Protein AF-A0A7W2KK57-F1 (afdb_monomer_lite)

Secondary structure (DSSP, 8-state):
-EEEEEEE-SS--SEEE--SEEE-SS--B-TTSPBPEEEEEEEHHHHHHHHT-SSS-SSSEEEEEE---TTS--TGGGSTTT---BTTS--SEEEEEE-S--EEE-SS--PPPEEEEEEEEE--TT----S-EE-SSPPTT----HHHHHHEEEEEEEEGGGSPTT-TTTTSSTT-EEEEEEETTTTSSB-SEEEEEE--

Foldseek 3Di:
DKWWFWDFDPDDAQKKAKDFKDADPDFAAAPVRHGWAFGMKGQQCVCCVVVVDPQTDNGFMKIKTADDDLVDDCQVQQAQVQAAFFPPDHGRMAIAGDHDDDMDGHPDDMFDITHIYIDMDDDDQQDPDQGKIFDQDDHHPDDDDPVQVVFWGWGIKHALCVTHPPRCCVSVDVRKIKTKTAGSDPPPRTGRITIGIDDD

Sequence (200 aa):
MKVYKLVEASGDGPFVFGGDSAYLAAWPKNPDGQDLILLFTINCKIARQRLKRSDLPSEGFLHVFSTYDPDEYFIDSITADEVQQTKGVASYTYVVHANVGKSVKSPRPSIPLRFADFEECSIDDDELSVASLFALDAPAGAVIPTEISENYVFLCQVYSSDFPTPYQDALYMTDGVGYLLVNKYIGNDKSDGCFFVQVA

Structure (mmCIF, N/CA/C/O backbone):
data_AF-A0A7W2KK57-F1
#
_entry.id   AF-A0A7W2KK57-F1
#
loop_
_atom_site.group_PDB
_atom_site.id
_atom_site.type_symbol
_atom_site.label_atom_id
_atom_site.label_alt_id
_atom_site.label_comp_id
_atom_site.label_asym_id
_atom_site.label_entity_id
_atom_site.label_seq_id
_atom_site.pdbx_PDB_ins_code
_atom_site.Cartn_x
_atom_site.Cartn_y
_atom_site.Cartn_z
_atom_site.occupancy
_atom_site.B_iso_or_equiv
_atom_site.auth_seq_id
_atom_site.auth_comp_id
_atom_site.auth_asym_id
_atom_site.auth_atom_id
_atom_site.pdbx_PDB_model_num
ATOM 1 N N . MET A 1 1 ? 16.797 -8.976 -11.849 1.00 92.00 1 MET A N 1
ATOM 2 C CA . MET A 1 1 ? 15.589 -8.230 -12.281 1.00 92.00 1 MET A CA 1
ATOM 3 C C . MET A 1 1 ? 15.726 -6.708 -12.133 1.00 92.00 1 MET A C 1
ATOM 5 O O . MET A 1 1 ? 16.441 -6.229 -11.260 1.00 92.00 1 MET A O 1
ATOM 9 N N . LYS A 1 2 ? 15.032 -5.927 -12.978 1.00 94.75 2 LYS A N 1
ATOM 10 C CA . LYS A 1 2 ? 14.972 -4.453 -12.888 1.00 94.75 2 LYS A CA 1
ATOM 11 C C . LYS A 1 2 ? 13.897 -4.013 -11.893 1.00 94.75 2 LYS A C 1
ATOM 13 O O . LYS A 1 2 ? 12.761 -4.476 -11.986 1.00 94.75 2 LYS A O 1
ATOM 18 N N . VAL A 1 3 ? 14.241 -3.084 -11.006 1.00 97.00 3 VAL A N 1
ATOM 19 C CA . VAL A 1 3 ? 13.356 -2.579 -9.947 1.00 97.00 3 VAL A CA 1
ATOM 20 C C . VAL A 1 3 ? 13.494 -1.065 -9.778 1.00 97.00 3 VAL A C 1
ATOM 22 O O . VAL A 1 3 ? 14.425 -0.445 -10.293 1.00 97.00 3 VAL A O 1
ATOM 25 N N . TYR A 1 4 ? 12.561 -0.475 -9.040 1.00 97.81 4 TYR A N 1
ATOM 26 C CA . TYR A 1 4 ? 12.553 0.933 -8.663 1.00 97.81 4 TYR A CA 1
ATOM 27 C C . TYR A 1 4 ? 12.490 1.039 -7.140 1.00 97.81 4 TYR A C 1
ATOM 29 O O . TYR A 1 4 ? 11.415 0.877 -6.561 1.00 97.81 4 TYR A O 1
ATOM 37 N N . LYS A 1 5 ? 13.632 1.266 -6.489 1.00 97.62 5 LYS A N 1
ATOM 38 C CA . LYS A 1 5 ? 13.709 1.421 -5.031 1.00 97.62 5 LYS A CA 1
ATOM 39 C C . LYS A 1 5 ? 13.091 2.746 -4.603 1.00 97.62 5 LYS A C 1
ATOM 41 O O . LYS A 1 5 ? 13.204 3.743 -5.318 1.00 97.62 5 LYS A O 1
ATOM 46 N N . LEU A 1 6 ? 12.445 2.748 -3.441 1.00 97.81 6 LEU A N 1
ATOM 47 C CA . LEU A 1 6 ? 11.974 3.976 -2.816 1.00 97.81 6 LEU A CA 1
ATOM 48 C C . LEU A 1 6 ? 13.145 4.706 -2.160 1.00 97.81 6 LEU A C 1
ATOM 50 O O . LEU A 1 6 ? 13.842 4.143 -1.321 1.00 97.81 6 LEU A O 1
ATOM 54 N N . VAL A 1 7 ? 13.337 5.968 -2.527 1.00 96.31 7 VAL A N 1
ATOM 55 C CA . VAL A 1 7 ? 14.343 6.860 -1.933 1.00 96.31 7 VAL A CA 1
ATOM 56 C C . VAL A 1 7 ? 13.667 8.114 -1.399 1.00 96.31 7 VAL A C 1
ATOM 58 O O . VAL A 1 7 ? 12.668 8.562 -1.956 1.00 96.31 7 VAL A O 1
ATOM 61 N N . GLU A 1 8 ? 14.178 8.684 -0.310 1.00 94.56 8 GLU A N 1
ATOM 62 C CA . GLU A 1 8 ? 13.588 9.883 0.293 1.00 94.56 8 GLU A CA 1
ATOM 63 C C . GLU A 1 8 ? 13.565 11.066 -0.691 1.00 94.56 8 GLU A C 1
ATOM 65 O O . GLU A 1 8 ? 14.520 11.308 -1.430 1.00 94.56 8 GLU A O 1
ATOM 70 N N . ALA A 1 9 ? 12.464 11.820 -0.683 1.00 93.44 9 ALA A N 1
ATOM 71 C CA . ALA A 1 9 ? 12.256 12.978 -1.541 1.00 93.44 9 ALA A CA 1
ATOM 72 C C . ALA A 1 9 ? 11.888 14.226 -0.730 1.00 93.44 9 ALA A C 1
ATOM 74 O O . ALA A 1 9 ? 11.243 14.155 0.314 1.00 93.44 9 ALA A O 1
ATOM 75 N N . SER A 1 10 ? 12.247 15.399 -1.250 1.00 83.38 10 SER A N 1
ATOM 76 C CA . SER A 1 10 ? 12.016 16.696 -0.597 1.00 83.38 10 SER A CA 1
ATOM 77 C C . SER A 1 10 ? 10.592 17.262 -0.780 1.00 83.38 10 SER A C 1
ATOM 79 O O . SER A 1 10 ? 10.283 18.305 -0.206 1.00 83.38 10 SER A O 1
ATOM 81 N N . GLY A 1 11 ? 9.716 16.580 -1.531 1.00 81.38 11 GLY A N 1
ATOM 82 C CA . GLY A 1 11 ? 8.308 16.945 -1.759 1.00 81.38 11 GLY A CA 1
ATOM 83 C C . GLY A 1 11 ? 7.777 16.440 -3.109 1.00 81.38 11 GLY A C 1
ATOM 84 O O . GLY A 1 11 ? 8.563 16.168 -4.011 1.00 81.38 11 GLY A O 1
ATOM 85 N N . ASP A 1 12 ? 6.453 16.298 -3.249 1.00 76.94 12 ASP A N 1
ATOM 86 C CA . ASP A 1 12 ? 5.751 15.905 -4.494 1.00 76.94 12 ASP A CA 1
ATOM 87 C C . ASP A 1 12 ? 6.173 14.555 -5.121 1.00 76.94 12 ASP A C 1
ATOM 89 O O . ASP A 1 12 ? 6.044 14.330 -6.330 1.00 76.94 12 ASP A O 1
ATOM 93 N N . GLY A 1 13 ? 6.650 13.624 -4.290 1.00 87.88 13 GLY A N 1
ATOM 94 C CA . GLY A 1 13 ? 6.991 12.266 -4.710 1.00 87.88 13 GLY A CA 1
ATOM 95 C C . GLY A 1 13 ? 5.772 11.439 -5.168 1.00 87.88 13 GLY A C 1
ATOM 96 O O . GLY A 1 13 ? 4.649 11.672 -4.710 1.00 87.88 13 GLY A O 1
ATOM 97 N N . PRO A 1 14 ? 5.958 10.448 -6.064 1.00 96.25 14 PRO A N 1
ATOM 98 C CA . PRO A 1 14 ? 4.908 9.508 -6.468 1.00 96.25 14 PRO A CA 1
ATOM 99 C C . PRO A 1 14 ? 4.422 8.618 -5.319 1.00 96.25 14 PRO A C 1
ATOM 101 O O . PRO A 1 14 ? 3.337 8.043 -5.424 1.00 96.25 14 PRO A O 1
ATOM 104 N N . PHE A 1 15 ? 5.213 8.500 -4.252 1.00 98.19 15 PHE A N 1
ATOM 105 C CA . PHE A 1 15 ? 4.943 7.676 -3.087 1.00 98.19 15 PHE A CA 1
ATOM 106 C C . PHE A 1 15 ? 5.077 8.514 -1.814 1.00 98.19 15 PHE A C 1
ATOM 108 O O . PHE A 1 15 ? 5.963 9.361 -1.699 1.00 98.19 15 PHE A O 1
ATOM 115 N N . VAL A 1 16 ? 4.195 8.279 -0.849 1.00 98.00 16 VAL A N 1
ATOM 116 C CA . VAL A 1 16 ? 4.205 8.960 0.447 1.00 98.00 16 VAL A CA 1
ATOM 117 C C . VAL A 1 16 ? 3.998 7.925 1.536 1.00 98.00 16 VAL A C 1
ATOM 119 O O . VAL A 1 16 ? 2.950 7.289 1.570 1.00 98.00 16 VAL A O 1
ATOM 122 N N . PHE A 1 17 ? 4.966 7.771 2.433 1.00 98.19 17 PHE A N 1
ATOM 123 C CA . PHE A 1 17 ? 4.772 7.031 3.675 1.00 98.19 17 PHE A CA 1
ATOM 124 C C . PHE A 1 17 ? 3.923 7.846 4.645 1.00 98.19 17 PHE A C 1
ATOM 126 O O . PHE A 1 17 ? 4.129 9.054 4.794 1.00 98.19 17 PHE A O 1
ATOM 133 N N . GLY A 1 18 ? 3.010 7.166 5.329 1.00 97.62 18 GLY A N 1
ATOM 134 C CA . GLY A 1 18 ? 2.182 7.721 6.384 1.00 97.62 18 GLY A CA 1
ATOM 135 C C . GLY A 1 18 ? 1.321 8.896 5.940 1.00 97.62 18 GLY A C 1
ATOM 136 O O . GLY A 1 18 ? 0.771 8.931 4.837 1.00 97.62 18 GLY A O 1
ATOM 137 N N . GLY A 1 19 ? 1.216 9.873 6.837 1.00 96.94 19 GLY A N 1
ATOM 138 C CA . GLY A 1 19 ? 0.320 11.011 6.712 1.00 96.94 19 GLY A CA 1
ATOM 139 C C . GLY A 1 19 ? -0.953 10.834 7.532 1.00 96.94 19 GLY A C 1
ATOM 140 O O . GLY A 1 19 ? -1.383 9.733 7.861 1.00 96.94 19 GLY A O 1
ATOM 141 N N . ASP A 1 20 ? -1.564 11.962 7.875 1.00 97.06 20 ASP A N 1
ATOM 142 C CA . ASP A 1 20 ? -2.747 12.016 8.733 1.00 97.06 20 ASP A CA 1
ATOM 143 C C . ASP A 1 20 ? -4.045 12.197 7.935 1.00 97.06 20 ASP A C 1
ATOM 145 O O . ASP A 1 20 ? -5.077 12.519 8.519 1.00 97.06 20 ASP A O 1
ATOM 149 N N . SER A 1 21 ? -4.013 12.063 6.605 1.00 96.62 21 SER A N 1
ATOM 150 C CA . SER A 1 21 ? -5.190 12.270 5.762 1.00 96.62 21 SER A CA 1
ATOM 151 C C . SER A 1 21 ? -5.194 11.410 4.507 1.00 96.62 21 SER A C 1
ATOM 153 O O . SER A 1 21 ? -4.148 11.131 3.929 1.00 96.62 21 SER A O 1
ATOM 155 N N . ALA A 1 22 ? -6.395 11.032 4.074 1.00 96.88 22 ALA A N 1
ATOM 156 C CA . ALA A 1 22 ? -6.630 10.264 2.856 1.00 96.88 22 ALA A CA 1
ATOM 157 C C . ALA A 1 22 ? -7.937 10.695 2.178 1.00 96.88 22 ALA A C 1
ATOM 159 O O . ALA A 1 22 ? -8.840 11.230 2.830 1.00 96.88 22 ALA A O 1
ATOM 160 N N . TYR A 1 23 ? -8.052 10.470 0.870 1.00 95.69 23 TYR A N 1
ATOM 161 C CA . TYR A 1 23 ? -9.262 10.761 0.101 1.00 95.69 23 TYR A CA 1
ATOM 162 C C . TYR A 1 23 ? -10.253 9.608 0.247 1.00 95.69 23 TYR A C 1
ATOM 164 O O . TYR A 1 23 ? -10.120 8.577 -0.401 1.00 95.69 23 TYR A O 1
ATOM 172 N N . LEU A 1 24 ? -11.233 9.767 1.136 1.00 93.06 24 LEU A N 1
ATOM 173 C CA . LEU A 1 24 ? -12.170 8.711 1.523 1.00 93.06 24 LEU A CA 1
ATOM 174 C C . LEU A 1 24 ? -13.547 9.291 1.850 1.00 93.06 24 LEU A C 1
ATOM 176 O O . LEU A 1 24 ? -13.674 10.466 2.195 1.00 93.06 24 LEU A O 1
ATOM 180 N N . ALA A 1 25 ? -14.577 8.444 1.828 1.00 90.56 25 ALA A N 1
ATOM 181 C CA . ALA A 1 25 ? -15.885 8.799 2.383 1.00 90.56 25 ALA A CA 1
ATOM 182 C C . ALA A 1 25 ? -15.879 8.782 3.925 1.00 90.56 25 ALA A C 1
ATOM 184 O O . ALA A 1 25 ? -16.435 9.678 4.559 1.00 90.56 25 ALA A O 1
ATOM 185 N N . ALA A 1 26 ? -15.230 7.775 4.516 1.00 93.44 26 ALA A N 1
ATOM 186 C CA . ALA A 1 26 ? -15.054 7.589 5.953 1.00 93.44 26 ALA A CA 1
ATOM 187 C C . ALA A 1 26 ? -13.734 6.849 6.222 1.00 93.44 26 ALA A C 1
ATOM 189 O O . ALA A 1 26 ? -13.246 6.130 5.350 1.00 93.44 26 ALA A O 1
ATOM 190 N N . TRP A 1 27 ? -13.163 7.036 7.414 1.00 96.75 27 TRP A N 1
ATOM 191 C CA . TRP A 1 27 ? -11.941 6.339 7.817 1.00 96.75 27 TRP A CA 1
ATOM 192 C C . TRP A 1 27 ? -12.215 4.834 8.003 1.00 96.75 27 TRP A C 1
ATOM 194 O O . TRP A 1 27 ? -13.221 4.496 8.635 1.00 96.75 27 TRP A O 1
ATOM 204 N N . PRO A 1 28 ? -11.389 3.933 7.439 1.00 96.06 28 PRO A N 1
ATOM 205 C CA . PRO A 1 28 ? -11.652 2.502 7.484 1.00 96.06 28 PRO A CA 1
ATOM 206 C C . PRO A 1 28 ? -11.356 1.915 8.868 1.00 96.06 28 PRO A C 1
ATOM 208 O O . PRO A 1 28 ? -10.445 2.352 9.578 1.00 96.06 28 PRO A O 1
ATOM 211 N N . LYS A 1 29 ? -12.128 0.888 9.222 1.00 96.94 29 LYS A N 1
ATOM 212 C CA . LYS A 1 29 ? -11.995 0.121 10.461 1.00 96.94 29 LYS A CA 1
ATOM 213 C C . LYS A 1 29 ? -11.727 -1.347 10.143 1.00 96.94 29 LYS A C 1
ATOM 215 O O . LYS A 1 29 ? -12.226 -1.843 9.131 1.00 96.94 29 LYS A O 1
ATOM 220 N N . ASN A 1 30 ? -10.974 -2.022 11.006 1.00 96.19 30 ASN A N 1
ATOM 221 C CA . ASN A 1 30 ? -10.801 -3.473 10.940 1.00 96.19 30 ASN A CA 1
ATOM 222 C C . ASN A 1 30 ? -12.079 -4.212 11.407 1.00 96.19 30 ASN A C 1
ATOM 224 O O . ASN A 1 30 ? -13.022 -3.562 11.878 1.00 96.19 30 ASN A O 1
ATOM 228 N N . PRO A 1 31 ? -12.140 -5.554 11.285 1.00 96.25 31 PRO A N 1
ATOM 229 C CA . PRO A 1 31 ? -13.270 -6.356 11.764 1.00 96.25 31 PRO A CA 1
ATOM 230 C C . PRO A 1 31 ? -13.613 -6.150 13.248 1.00 96.25 31 PRO A C 1
ATOM 232 O O . PRO A 1 31 ? -14.786 -6.222 13.611 1.00 96.25 31 PRO A O 1
ATOM 235 N N . ASP A 1 32 ? -12.627 -5.798 14.075 1.00 95.06 32 ASP A N 1
ATOM 236 C CA . ASP A 1 32 ? -12.796 -5.519 15.508 1.00 95.06 32 ASP A CA 1
ATOM 237 C C . ASP A 1 32 ? -13.266 -4.080 15.806 1.00 95.06 32 ASP A C 1
ATOM 239 O O . ASP A 1 32 ? -13.486 -3.697 16.957 1.00 95.06 32 ASP A O 1
ATOM 243 N N . GLY A 1 33 ? -13.453 -3.252 14.772 1.00 95.31 33 GLY A N 1
ATOM 244 C CA . GLY A 1 33 ? -13.934 -1.873 14.882 1.00 95.31 33 GLY A CA 1
ATOM 245 C C . GLY A 1 33 ? -12.858 -0.831 15.218 1.00 95.31 33 GLY A C 1
ATOM 246 O O . GLY A 1 33 ? -13.183 0.359 15.362 1.00 95.31 33 GLY A O 1
ATOM 247 N N . GLN A 1 34 ? -11.591 -1.237 15.305 1.00 95.75 34 GLN A N 1
ATOM 248 C CA . GLN A 1 34 ? -10.445 -0.349 15.493 1.00 95.75 34 GLN A CA 1
ATOM 249 C C . GLN A 1 34 ? -10.135 0.407 14.195 1.00 95.75 34 GLN A C 1
ATOM 251 O O . GLN A 1 34 ? -10.245 -0.133 13.095 1.00 95.75 34 GLN A O 1
ATOM 256 N N . ASP A 1 35 ? -9.737 1.674 14.313 1.00 97.44 35 ASP A N 1
ATOM 257 C CA . ASP A 1 35 ? -9.344 2.487 13.160 1.00 97.44 35 ASP A CA 1
ATOM 258 C C . ASP A 1 35 ? -7.999 2.013 12.594 1.00 97.44 35 ASP A C 1
ATOM 260 O O . ASP A 1 35 ? -7.001 1.934 13.324 1.00 97.44 35 ASP A O 1
ATOM 264 N N . LEU A 1 36 ? -7.967 1.737 11.286 1.00 97.75 36 LEU A N 1
ATOM 265 C CA . LEU A 1 36 ? -6.736 1.352 10.594 1.00 97.75 36 LEU A CA 1
ATOM 266 C C . LEU A 1 36 ? -5.753 2.529 10.539 1.00 97.75 36 LEU A C 1
ATOM 268 O O . LEU A 1 36 ? -6.161 3.693 10.542 1.00 97.75 36 LEU A O 1
ATOM 272 N N . ILE A 1 37 ? -4.457 2.247 10.436 1.00 97.69 37 ILE A N 1
ATOM 273 C CA . ILE A 1 37 ? -3.437 3.268 10.183 1.00 97.69 37 ILE A CA 1
ATOM 274 C C . ILE A 1 37 ? -3.191 3.401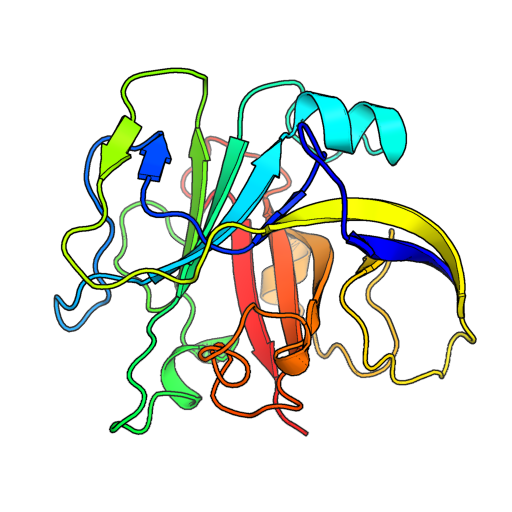 8.679 1.00 97.69 37 ILE A C 1
ATOM 276 O O . ILE A 1 37 ? -3.178 2.403 7.961 1.00 97.69 37 ILE A O 1
ATOM 280 N N . LEU A 1 38 ? -2.998 4.628 8.188 1.00 98.62 38 LEU A N 1
ATOM 281 C CA . LEU A 1 38 ? -2.539 4.860 6.818 1.00 98.62 38 LEU A CA 1
ATOM 282 C C . LEU A 1 38 ? -1.048 4.515 6.745 1.00 98.62 38 LEU A C 1
ATOM 284 O O . LEU A 1 38 ? -0.228 5.207 7.349 1.00 98.62 38 LEU A O 1
ATOM 288 N N . LEU A 1 39 ? -0.708 3.460 6.007 1.00 98.69 39 LEU A N 1
ATOM 289 C CA . LEU A 1 39 ? 0.677 3.048 5.803 1.00 98.69 39 LEU A CA 1
ATOM 290 C C . LEU A 1 39 ? 1.353 3.926 4.759 1.00 98.69 39 LEU A C 1
ATOM 292 O O . LEU A 1 39 ? 2.426 4.473 5.002 1.00 98.69 39 LEU A O 1
ATOM 296 N N . PHE A 1 40 ? 0.732 4.066 3.591 1.00 98.69 40 PHE A N 1
ATOM 297 C CA . PHE A 1 40 ? 1.276 4.869 2.507 1.00 98.69 40 PHE A CA 1
ATOM 298 C C . PHE A 1 40 ? 0.219 5.218 1.457 1.00 98.69 40 PHE A C 1
ATOM 300 O O . PHE A 1 40 ? -0.875 4.651 1.401 1.00 98.69 40 PHE A O 1
ATOM 307 N N . THR A 1 41 ? 0.570 6.181 0.611 1.00 98.19 41 THR A N 1
ATOM 308 C CA . THR A 1 41 ? -0.234 6.672 -0.504 1.00 98.19 41 THR A CA 1
ATOM 309 C C . THR A 1 41 ? 0.593 6.705 -1.784 1.00 98.19 41 THR A C 1
ATOM 311 O O . THR A 1 41 ? 1.731 7.170 -1.782 1.00 98.19 41 THR A O 1
ATOM 314 N N . ILE A 1 42 ? -0.002 6.273 -2.896 1.00 98.12 42 ILE A N 1
ATOM 315 C CA . ILE A 1 42 ? 0.602 6.323 -4.231 1.00 98.12 42 ILE A CA 1
ATOM 316 C C . ILE A 1 42 ? -0.187 7.299 -5.098 1.00 98.12 42 ILE A C 1
ATOM 318 O O . ILE A 1 42 ? -1.381 7.110 -5.333 1.00 98.12 42 ILE A O 1
ATOM 322 N N . ASN A 1 43 ? 0.479 8.323 -5.631 1.00 96.88 43 ASN A N 1
ATOM 323 C CA . ASN A 1 43 ? -0.093 9.172 -6.672 1.00 96.88 43 ASN A CA 1
ATOM 324 C C . ASN A 1 43 ? -0.075 8.409 -8.001 1.00 96.88 43 ASN A C 1
ATOM 326 O O . ASN A 1 43 ? 0.968 8.298 -8.650 1.00 96.88 43 ASN A O 1
ATOM 330 N N . CYS A 1 44 ? -1.233 7.894 -8.418 1.00 96.31 44 CYS A N 1
ATOM 331 C CA . CYS A 1 44 ? -1.329 6.960 -9.538 1.00 96.31 44 CYS A CA 1
ATOM 332 C C . CYS A 1 44 ? -0.846 7.589 -10.849 1.00 96.31 44 CYS A C 1
ATOM 334 O O . CYS A 1 44 ? -0.133 6.942 -11.612 1.00 96.31 44 CYS A O 1
ATOM 336 N N . LYS A 1 45 ? -1.141 8.876 -11.078 1.00 95.44 45 LYS A N 1
ATOM 337 C CA . LYS A 1 45 ? -0.719 9.594 -12.289 1.00 95.44 45 LYS A CA 1
ATOM 338 C C . LYS A 1 45 ? 0.803 9.696 -12.391 1.00 95.44 45 LYS A C 1
ATOM 340 O O . LYS A 1 45 ? 1.369 9.354 -13.429 1.00 95.44 45 LYS A O 1
ATOM 345 N N . ILE A 1 46 ? 1.461 10.174 -11.332 1.00 95.69 46 ILE A N 1
ATOM 346 C CA . ILE A 1 46 ? 2.922 10.354 -11.324 1.00 95.69 46 ILE A CA 1
ATOM 347 C C . ILE A 1 46 ? 3.604 8.984 -11.359 1.00 95.69 46 ILE A C 1
ATOM 349 O O . ILE A 1 46 ? 4.514 8.773 -12.164 1.00 95.69 46 ILE A O 1
ATOM 353 N N . ALA A 1 47 ? 3.124 8.035 -10.548 1.00 96.94 47 ALA A N 1
ATOM 354 C CA . ALA A 1 47 ? 3.696 6.700 -10.473 1.00 96.94 47 ALA A CA 1
ATOM 355 C C . ALA A 1 47 ? 3.621 5.967 -11.818 1.00 96.94 47 ALA A C 1
ATOM 357 O O . ALA A 1 47 ? 4.633 5.473 -12.315 1.00 96.94 47 ALA A O 1
ATOM 358 N N . ARG A 1 48 ? 2.456 5.996 -12.473 1.00 95.62 48 ARG A N 1
ATOM 359 C CA . ARG A 1 48 ? 2.246 5.443 -13.817 1.00 95.62 48 ARG A CA 1
ATOM 360 C C . ARG A 1 48 ? 3.207 6.022 -14.851 1.00 95.62 48 ARG A C 1
ATOM 362 O O . ARG A 1 48 ? 3.760 5.271 -15.652 1.00 95.62 48 ARG A O 1
ATOM 369 N N . GLN A 1 49 ? 3.409 7.340 -14.847 1.00 94.56 49 GLN A N 1
ATOM 370 C CA . GLN A 1 49 ? 4.309 8.007 -15.792 1.00 94.56 49 GLN A CA 1
ATOM 371 C C . GLN A 1 49 ? 5.773 7.611 -15.576 1.00 94.56 49 GLN A C 1
ATOM 373 O O . GLN A 1 49 ? 6.467 7.313 -16.548 1.00 94.56 49 GLN A O 1
ATOM 378 N N . ARG A 1 50 ? 6.235 7.580 -14.320 1.00 94.62 50 ARG A N 1
ATOM 379 C CA . ARG A 1 50 ? 7.635 7.272 -13.987 1.00 94.62 50 ARG A CA 1
ATOM 380 C C . ARG A 1 50 ? 7.970 5.793 -14.173 1.00 94.62 50 ARG A C 1
ATOM 382 O O . ARG A 1 50 ? 8.999 5.480 -14.761 1.00 94.62 50 ARG A O 1
ATOM 389 N N . LEU A 1 51 ? 7.073 4.899 -13.755 1.00 95.38 51 LEU A N 1
ATOM 390 C CA . LEU A 1 51 ? 7.260 3.446 -13.844 1.00 95.38 51 LEU A CA 1
ATOM 391 C C . LEU A 1 51 ? 6.878 2.865 -15.215 1.00 95.38 51 LEU A C 1
ATOM 393 O O . LEU A 1 51 ? 7.153 1.699 -15.481 1.00 95.38 51 LEU A O 1
ATOM 397 N N . LYS A 1 52 ? 6.223 3.651 -16.084 1.00 93.31 52 LYS A N 1
ATOM 398 C CA . LYS A 1 52 ? 5.686 3.214 -17.390 1.00 93.31 52 LYS A CA 1
ATOM 399 C C . LYS A 1 52 ? 4.748 2.001 -17.277 1.00 93.31 52 LYS A C 1
ATOM 401 O O . LYS A 1 52 ? 4.757 1.110 -18.122 1.00 93.31 52 LYS A O 1
ATOM 406 N N . ARG A 1 53 ? 3.922 1.994 -16.229 1.00 90.06 53 ARG A N 1
ATOM 407 C CA . ARG A 1 53 ? 3.013 0.902 -15.850 1.00 90.06 53 ARG A CA 1
ATOM 408 C C . ARG A 1 53 ? 1.571 1.190 -16.256 1.00 90.06 53 ARG A C 1
ATOM 410 O O . ARG A 1 53 ? 1.022 2.222 -15.883 1.00 90.06 53 ARG A O 1
ATOM 417 N N . SER A 1 54 ? 0.943 0.310 -17.033 1.00 90.19 54 SER A N 1
ATOM 418 C CA . SER A 1 54 ? -0.438 0.499 -17.517 1.00 90.19 54 SER A CA 1
ATOM 419 C C . SER A 1 54 ? -1.518 -0.031 -16.574 1.00 90.19 54 SER A C 1
ATOM 421 O O . SER A 1 54 ? -2.687 0.293 -16.764 1.00 90.19 54 SER A O 1
ATOM 423 N N . ASP A 1 55 ? -1.124 -0.838 -15.597 1.00 91.12 55 ASP A N 1
ATOM 424 C CA . ASP A 1 55 ? -1.961 -1.489 -14.588 1.00 91.12 55 ASP A CA 1
ATOM 425 C C . ASP A 1 55 ? -2.332 -0.574 -13.409 1.00 91.12 55 ASP A C 1
ATOM 427 O O . ASP A 1 55 ? -3.273 -0.858 -12.676 1.00 91.12 55 ASP A O 1
ATOM 431 N N . LEU A 1 56 ? -1.652 0.565 -13.260 1.00 92.81 56 LEU A N 1
ATOM 432 C CA . LEU A 1 56 ? -2.071 1.626 -12.346 1.00 92.81 56 LEU A CA 1
ATOM 433 C C . LEU A 1 56 ? -3.201 2.480 -12.949 1.00 92.81 56 LEU A C 1
ATOM 435 O O . LEU A 1 56 ? -3.163 2.790 -14.150 1.00 92.81 56 LEU A O 1
ATOM 439 N N . PRO A 1 57 ? -4.143 2.979 -12.126 1.00 92.62 57 PRO A N 1
ATOM 440 C CA . PRO A 1 57 ? -5.081 4.023 -12.533 1.00 92.62 57 PRO A CA 1
ATOM 441 C C . PRO A 1 57 ? -4.386 5.216 -13.206 1.00 92.62 57 PRO A C 1
ATOM 443 O O . PRO A 1 57 ? -3.258 5.580 -12.874 1.00 92.62 57 PRO A O 1
ATOM 446 N N . SER A 1 58 ? -5.052 5.854 -14.171 1.00 92.94 58 SER A N 1
ATOM 447 C CA . SER A 1 58 ? -4.496 7.023 -14.874 1.00 92.94 58 SER A CA 1
ATOM 448 C C . SER A 1 58 ? -4.459 8.295 -14.022 1.00 92.94 58 SER A C 1
ATOM 450 O O . SER A 1 58 ? -3.719 9.228 -14.338 1.00 92.94 58 SER A O 1
ATOM 452 N N . GLU A 1 59 ? -5.261 8.342 -12.963 1.00 94.56 59 GLU A N 1
ATOM 453 C CA . GLU A 1 59 ? -5.422 9.479 -12.063 1.00 94.56 59 GLU A CA 1
ATOM 454 C C . GLU A 1 59 ? -5.790 9.022 -10.645 1.00 94.56 59 GLU A C 1
ATOM 456 O O . GLU A 1 59 ? -5.994 7.832 -10.400 1.00 94.56 59 GLU A O 1
ATOM 461 N N . GLY A 1 60 ? -5.854 9.971 -9.711 1.00 95.00 60 GLY A N 1
ATOM 462 C CA . GLY A 1 60 ? -6.193 9.708 -8.316 1.00 95.00 60 GLY A CA 1
ATOM 463 C C . GLY A 1 60 ? -5.040 9.134 -7.493 1.00 95.00 60 GLY A C 1
ATOM 464 O O . GLY A 1 60 ? -3.865 9.198 -7.875 1.00 95.00 60 GLY A O 1
ATOM 465 N N . PHE A 1 61 ? -5.405 8.599 -6.335 1.00 96.75 61 PHE A N 1
ATOM 466 C CA . PHE A 1 61 ? -4.502 8.104 -5.310 1.00 96.75 61 PHE A CA 1
ATOM 467 C C . PHE A 1 61 ? -4.906 6.699 -4.884 1.00 96.75 61 PHE A C 1
ATOM 469 O O . PHE A 1 61 ? -6.093 6.406 -4.758 1.00 96.75 61 PHE A O 1
ATOM 476 N N . LEU A 1 62 ? -3.917 5.844 -4.649 1.00 97.25 62 LEU A N 1
ATOM 477 C CA . LEU A 1 62 ? -4.114 4.563 -3.986 1.00 97.25 62 LEU A CA 1
ATOM 478 C C . LEU A 1 62 ? -3.668 4.721 -2.535 1.00 97.25 62 LEU A C 1
ATOM 480 O O . LEU A 1 62 ? -2.508 5.050 -2.291 1.00 97.25 62 LEU A O 1
ATOM 484 N N . HIS A 1 63 ? -4.580 4.521 -1.593 1.00 97.88 63 HIS A N 1
ATOM 485 C CA . HIS A 1 63 ? -4.287 4.562 -0.164 1.00 97.88 63 HIS A CA 1
ATOM 486 C C . HIS A 1 63 ? -4.255 3.141 0.388 1.00 97.88 63 HIS A C 1
ATOM 488 O O . HIS A 1 63 ? -5.163 2.356 0.107 1.00 97.88 63 HIS A O 1
ATOM 494 N N . VAL A 1 64 ? -3.225 2.829 1.174 1.00 98.56 64 VAL A N 1
ATOM 495 C CA . VAL A 1 64 ? -3.048 1.519 1.804 1.00 98.56 64 VAL A CA 1
ATOM 496 C C . VAL A 1 64 ? -3.071 1.674 3.312 1.00 98.56 64 VAL A C 1
ATOM 498 O O . VAL A 1 64 ? -2.306 2.451 3.883 1.00 98.56 64 VAL A O 1
ATOM 501 N N . PHE A 1 65 ? -3.953 0.913 3.943 1.00 98.44 65 PHE A N 1
ATOM 502 C CA . PHE A 1 65 ? -4.171 0.904 5.377 1.00 98.44 65 PHE A CA 1
ATOM 503 C C . PHE A 1 65 ? -3.919 -0.482 5.954 1.00 98.44 65 PHE A C 1
ATOM 505 O O . PHE A 1 65 ? -4.136 -1.488 5.277 1.00 98.44 65 PHE A O 1
ATOM 512 N N . SER A 1 66 ? -3.533 -0.523 7.225 1.00 97.88 66 SER A N 1
ATOM 513 C CA . SER A 1 66 ? -3.348 -1.762 7.977 1.00 97.88 66 SER A CA 1
ATOM 514 C C . SER A 1 66 ? -3.769 -1.594 9.430 1.00 97.88 66 SER A C 1
ATOM 516 O O . SER A 1 66 ? -3.772 -0.485 9.969 1.00 97.88 66 SER A O 1
ATOM 518 N N . THR A 1 67 ? -4.112 -2.699 10.079 1.00 96.88 67 THR A N 1
ATOM 519 C CA . THR A 1 67 ? -4.110 -2.788 11.532 1.00 96.88 67 THR A CA 1
ATOM 520 C C . THR A 1 67 ? -2.681 -2.606 12.023 1.00 96.88 67 THR A C 1
ATOM 522 O O . THR A 1 67 ? -1.731 -3.078 11.399 1.00 96.88 67 THR A O 1
ATOM 525 N N . TYR A 1 68 ? -2.556 -1.846 13.104 1.00 96.00 68 TYR A N 1
ATOM 526 C CA . TYR A 1 68 ? -1.307 -1.595 13.798 1.00 96.00 68 TYR A CA 1
ATOM 527 C C . TYR A 1 68 ? -1.624 -1.242 15.247 1.00 96.00 68 TYR A C 1
ATOM 529 O O . TYR A 1 68 ? -2.411 -0.319 15.523 1.00 96.00 68 TYR A O 1
ATOM 537 N N . ASP A 1 69 ? -0.980 -1.964 16.147 1.00 92.56 69 AS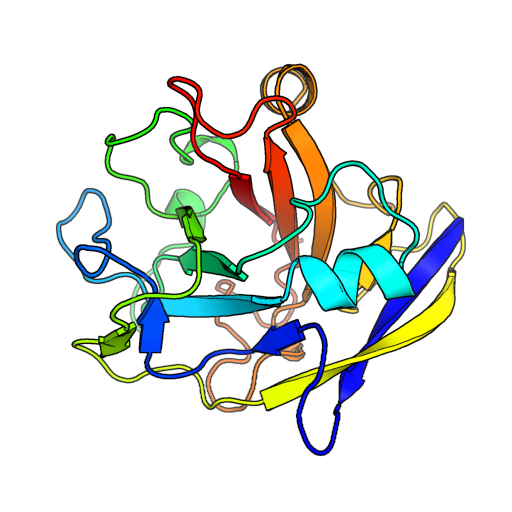P A N 1
ATOM 538 C CA . ASP A 1 69 ? -0.954 -1.671 17.566 1.00 92.56 69 ASP A CA 1
ATOM 539 C C . ASP A 1 69 ? 0.430 -2.059 18.110 1.00 92.56 69 ASP A C 1
ATOM 541 O O . ASP A 1 69 ? 0.801 -3.226 18.001 1.00 92.56 69 ASP A O 1
ATOM 545 N N . PRO A 1 70 ? 1.222 -1.112 18.641 1.00 90.44 70 PRO A N 1
ATOM 546 C CA . PRO A 1 70 ? 2.569 -1.411 19.129 1.00 90.44 70 PRO A CA 1
ATOM 547 C C . PRO A 1 70 ? 2.579 -2.331 20.359 1.00 90.44 70 PRO A C 1
ATOM 549 O O . PRO A 1 70 ? 3.620 -2.903 20.676 1.00 90.44 70 PRO A O 1
ATOM 552 N N . ASP A 1 71 ? 1.450 -2.458 21.060 1.00 91.75 71 ASP A N 1
ATOM 553 C CA . ASP A 1 71 ? 1.344 -3.197 22.316 1.00 91.75 71 ASP A CA 1
ATOM 554 C C . ASP A 1 71 ? 0.615 -4.547 22.154 1.00 91.75 71 ASP A C 1
ATOM 556 O O . ASP A 1 71 ? 0.616 -5.361 23.082 1.00 91.75 71 ASP A O 1
ATOM 560 N N . GLU A 1 72 ? 0.013 -4.818 20.988 1.00 92.62 72 GLU A N 1
ATOM 561 C CA . GLU A 1 72 ? -0.752 -6.042 20.724 1.00 92.62 72 GLU A CA 1
ATOM 562 C C . GLU A 1 72 ? -0.126 -6.931 19.641 1.00 92.62 72 GLU A C 1
ATOM 564 O O . GLU A 1 72 ? 0.644 -6.513 18.777 1.00 92.62 72 GLU A O 1
ATOM 569 N N . TYR A 1 73 ? -0.480 -8.214 19.678 1.00 92.06 73 TYR A N 1
ATOM 570 C CA . TYR A 1 73 ? -0.127 -9.164 18.632 1.00 92.06 73 TYR A CA 1
ATOM 571 C C . TYR A 1 73 ? -1.129 -9.057 17.476 1.00 92.06 73 TYR A C 1
ATOM 573 O O . TYR A 1 73 ? -2.301 -9.377 17.663 1.00 92.06 73 TYR A O 1
ATOM 581 N N . PHE A 1 74 ? -0.674 -8.636 16.291 1.00 94.12 74 PHE A N 1
ATOM 582 C CA . PHE A 1 74 ? -1.548 -8.429 15.122 1.00 94.12 74 PHE A CA 1
ATOM 583 C C . PHE A 1 74 ? -1.023 -9.034 13.810 1.00 94.12 74 PHE A C 1
ATOM 585 O O . PHE A 1 74 ? -1.629 -8.820 12.762 1.00 94.12 74 PHE A O 1
ATOM 592 N N . ILE A 1 75 ? 0.094 -9.771 13.832 1.00 94.12 75 ILE A N 1
ATOM 593 C CA . ILE A 1 75 ? 0.703 -10.306 12.602 1.00 94.12 75 ILE A CA 1
ATOM 594 C C . ILE A 1 75 ? -0.236 -11.236 11.840 1.00 94.12 75 ILE A C 1
ATOM 596 O O . ILE A 1 75 ? -0.406 -11.043 10.640 1.00 94.12 75 ILE A O 1
ATOM 600 N N . ASP A 1 76 ? -0.902 -12.172 12.523 1.00 92.94 76 ASP A N 1
ATOM 601 C CA . ASP A 1 76 ? -1.811 -13.129 11.879 1.00 92.94 76 ASP A CA 1
ATOM 602 C C . ASP A 1 76 ? -2.902 -12.404 11.083 1.00 92.94 76 ASP A C 1
ATOM 604 O O . ASP A 1 76 ? -3.194 -12.769 9.946 1.00 92.94 76 ASP A O 1
ATOM 608 N N . SER A 1 77 ? -3.406 -11.295 11.627 1.00 94.56 77 SER A N 1
ATOM 609 C CA . SER A 1 77 ? -4.452 -10.467 11.030 1.00 94.56 77 SER A CA 1
ATOM 610 C C . SER A 1 77 ? -4.058 -9.827 9.698 1.00 94.56 77 SER A C 1
ATOM 612 O O . SER A 1 77 ? -4.929 -9.504 8.898 1.00 94.56 77 SER A O 1
ATOM 614 N N . ILE A 1 78 ? -2.768 -9.613 9.442 1.00 94.75 78 ILE A N 1
ATOM 615 C CA . ILE A 1 78 ? -2.282 -8.909 8.244 1.00 94.75 78 ILE A CA 1
ATOM 616 C C . ILE A 1 78 ? -1.571 -9.840 7.255 1.00 94.75 78 ILE A C 1
ATOM 618 O O . ILE A 1 78 ? -0.947 -9.366 6.304 1.00 94.75 78 ILE A O 1
ATOM 622 N N . THR A 1 79 ? -1.683 -11.156 7.450 1.00 95.12 79 THR A N 1
ATOM 623 C CA . THR A 1 79 ? -1.221 -12.181 6.502 1.00 95.12 79 THR A CA 1
ATOM 624 C C . THR A 1 79 ? -2.209 -12.365 5.349 1.00 95.12 79 THR A C 1
ATOM 626 O O . THR A 1 79 ? -3.354 -11.922 5.407 1.00 95.12 79 THR A O 1
ATOM 629 N N . ALA A 1 80 ? -1.779 -13.022 4.269 1.00 90.94 80 ALA A N 1
ATOM 630 C CA . ALA A 1 80 ? -2.604 -13.182 3.070 1.00 90.94 80 ALA A CA 1
ATOM 631 C C . ALA A 1 80 ? -3.926 -13.939 3.318 1.00 90.94 80 ALA A C 1
ATOM 633 O O . ALA A 1 80 ? -4.905 -13.665 2.624 1.00 90.94 80 ALA A O 1
ATOM 634 N N . ASP A 1 81 ? -3.956 -14.840 4.304 1.00 88.81 81 ASP A N 1
ATOM 635 C CA . ASP A 1 81 ? -5.108 -15.700 4.604 1.00 88.81 81 ASP A CA 1
ATOM 636 C C . ASP A 1 81 ? -6.271 -14.936 5.265 1.00 88.81 81 ASP A C 1
ATOM 638 O O . ASP A 1 81 ? -7.434 -15.302 5.092 1.00 88.81 81 ASP A O 1
ATOM 642 N N . GLU A 1 82 ? -5.979 -13.840 5.970 1.00 90.44 82 GLU A N 1
ATOM 643 C CA . GLU A 1 82 ? -6.978 -13.044 6.699 1.00 90.44 82 GLU A CA 1
ATOM 644 C C . GLU A 1 82 ? -7.526 -11.856 5.881 1.00 90.44 82 GLU A C 1
ATOM 646 O O . GLU A 1 82 ? -8.569 -11.274 6.205 1.00 90.44 82 GLU A O 1
ATOM 651 N N . VAL A 1 83 ? -6.854 -11.483 4.786 1.00 87.25 83 VAL A N 1
ATOM 652 C CA . VAL A 1 83 ? -7.207 -10.294 3.995 1.00 87.25 83 VAL A CA 1
ATOM 653 C C . VAL A 1 83 ? -8.464 -10.526 3.158 1.00 87.25 83 VAL A C 1
ATOM 655 O O . VAL A 1 83 ? -8.494 -11.327 2.221 1.00 87.25 83 VAL A O 1
ATOM 658 N N . GLN A 1 84 ? -9.504 -9.732 3.426 1.00 91.19 84 GLN A N 1
ATOM 659 C CA . GLN A 1 84 ? -10.738 -9.776 2.645 1.00 91.19 84 GLN A CA 1
ATOM 660 C C . GLN A 1 84 ? -10.579 -9.018 1.326 1.00 91.19 84 GLN A C 1
ATOM 662 O O . GLN A 1 84 ? -10.299 -7.821 1.280 1.00 91.19 84 GLN A O 1
ATOM 667 N N . GLN A 1 85 ? -10.841 -9.716 0.225 1.00 89.94 85 GLN A N 1
ATOM 668 C CA . GLN A 1 85 ? -10.724 -9.172 -1.134 1.00 89.94 85 GLN A CA 1
ATOM 669 C C . GLN A 1 85 ? -12.047 -8.616 -1.675 1.00 89.94 85 GLN A C 1
ATOM 671 O O . GLN A 1 85 ? -12.116 -8.187 -2.826 1.00 89.94 85 GLN A O 1
ATOM 676 N N . THR A 1 86 ? -13.117 -8.647 -0.882 1.00 90.06 86 THR A N 1
ATOM 677 C CA . THR A 1 86 ? -14.456 -8.214 -1.298 1.00 90.06 86 THR A CA 1
ATOM 678 C C . THR A 1 86 ? -14.703 -6.778 -0.861 1.00 90.06 86 THR A C 1
ATOM 680 O O . THR A 1 86 ? -14.505 -6.419 0.299 1.00 90.06 86 THR A O 1
ATOM 683 N N . LYS A 1 87 ? -15.171 -5.939 -1.784 1.00 87.38 87 LYS A N 1
ATOM 684 C CA . LYS A 1 87 ? -15.426 -4.526 -1.513 1.00 87.38 87 LYS A CA 1
ATOM 685 C C . LYS A 1 87 ? -16.531 -4.357 -0.471 1.00 87.38 87 LYS A C 1
ATOM 687 O O . LYS A 1 87 ? -17.579 -4.991 -0.549 1.00 87.38 87 LYS A O 1
ATOM 692 N N . GLY A 1 88 ? -16.309 -3.462 0.490 1.00 86.12 88 GLY A N 1
ATOM 693 C CA . GLY A 1 88 ? -17.277 -3.158 1.548 1.00 86.12 88 GLY A CA 1
ATOM 694 C C . GLY A 1 88 ? -17.337 -4.184 2.684 1.00 86.12 88 GLY A C 1
ATOM 695 O O . GLY A 1 88 ? -18.081 -3.966 3.637 1.00 86.12 88 GLY A O 1
ATOM 696 N N . VAL A 1 89 ? -16.551 -5.262 2.618 1.00 91.00 89 VAL A N 1
ATOM 697 C CA . VAL A 1 89 ? -16.334 -6.173 3.746 1.00 91.00 89 VAL A CA 1
ATOM 698 C C . VAL A 1 89 ? -15.162 -5.643 4.572 1.00 91.00 89 VAL A C 1
ATOM 700 O O . VAL A 1 89 ? -14.153 -5.214 4.012 1.00 91.00 89 VAL A O 1
ATOM 703 N N . ALA A 1 90 ? -15.309 -5.624 5.898 1.00 91.31 90 ALA A N 1
ATOM 704 C CA . ALA A 1 90 ? -14.233 -5.207 6.793 1.00 91.31 90 ALA A CA 1
ATOM 705 C C . ALA A 1 90 ? -13.037 -6.165 6.678 1.00 91.31 90 ALA A C 1
ATOM 707 O O . ALA A 1 90 ? -13.215 -7.375 6.570 1.00 91.31 90 ALA A O 1
ATOM 708 N N . SER A 1 91 ? -11.830 -5.609 6.713 1.00 95.88 91 SER A N 1
ATOM 709 C CA . SER A 1 91 ? -10.565 -6.327 6.563 1.00 95.88 91 SER A CA 1
ATOM 710 C C . SER A 1 91 ? -9.510 -5.662 7.439 1.00 95.88 91 SER A C 1
ATOM 712 O O . SER A 1 91 ? -9.594 -4.462 7.710 1.00 95.88 91 SER A O 1
ATOM 714 N N . TYR A 1 92 ? -8.524 -6.429 7.888 1.00 96.81 92 TYR A N 1
ATOM 715 C CA . TYR A 1 92 ? -7.405 -5.926 8.687 1.00 96.81 92 TYR A CA 1
ATOM 716 C C . TYR A 1 92 ? -6.407 -5.105 7.865 1.00 96.81 92 TYR A C 1
ATOM 718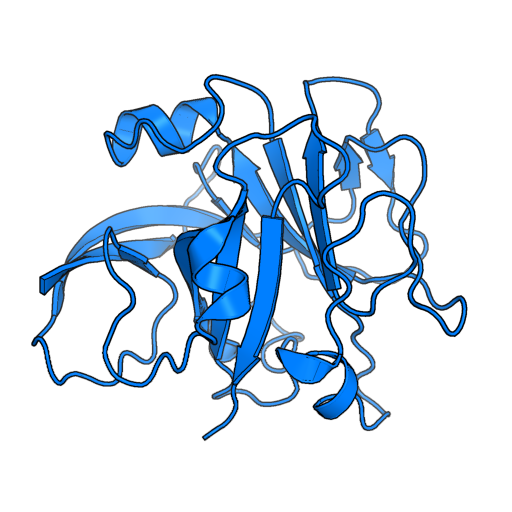 O O . TYR A 1 92 ? -5.696 -4.262 8.404 1.00 96.81 92 TYR A O 1
ATOM 726 N N . THR A 1 93 ? -6.402 -5.275 6.545 1.00 97.56 93 THR A N 1
ATOM 727 C CA . THR A 1 93 ? -5.757 -4.353 5.608 1.00 97.56 93 THR A CA 1
ATOM 728 C C . THR A 1 93 ? -6.790 -3.834 4.621 1.00 97.56 93 THR A C 1
ATOM 730 O O . THR A 1 93 ? -7.748 -4.526 4.272 1.00 97.56 93 THR A O 1
ATOM 733 N N . TYR A 1 94 ? -6.628 -2.596 4.168 1.00 97.38 94 TYR A N 1
ATOM 734 C CA . TYR A 1 94 ? -7.586 -1.976 3.262 1.00 97.38 94 TYR A CA 1
ATOM 735 C C . TYR A 1 94 ? -6.864 -1.161 2.202 1.00 97.38 94 TYR A C 1
ATOM 737 O O . TYR A 1 94 ? -6.046 -0.298 2.514 1.00 97.38 94 TYR A O 1
ATOM 745 N N . VAL A 1 95 ? -7.179 -1.434 0.938 1.00 97.06 95 VAL A N 1
ATOM 746 C CA . VAL A 1 95 ? -6.612 -0.725 -0.207 1.00 97.06 95 VAL A CA 1
ATOM 747 C C . VAL A 1 95 ? -7.742 -0.106 -1.003 1.00 97.06 95 VAL A C 1
ATOM 749 O O . VAL A 1 95 ? -8.680 -0.789 -1.409 1.00 97.06 95 VAL A O 1
ATOM 752 N N . VAL A 1 96 ? -7.640 1.193 -1.248 1.00 95.25 96 VAL A N 1
ATOM 753 C CA . VAL A 1 96 ? -8.692 1.946 -1.927 1.00 95.25 96 VAL A CA 1
ATOM 754 C C . VAL A 1 96 ? -8.100 2.924 -2.916 1.00 95.25 96 VAL A C 1
ATOM 756 O O . VAL A 1 96 ? -7.163 3.665 -2.607 1.00 95.25 96 VAL A O 1
ATOM 759 N N . HIS A 1 97 ? -8.669 2.925 -4.117 1.00 95.81 97 HIS A N 1
ATOM 760 C CA . HIS A 1 97 ? -8.416 3.953 -5.108 1.00 95.81 97 HIS A CA 1
ATOM 761 C C . HIS A 1 97 ? -9.435 5.075 -4.932 1.00 95.81 97 HIS A C 1
ATOM 763 O O . HIS A 1 97 ? -10.640 4.844 -4.829 1.00 95.81 97 HIS A O 1
ATOM 769 N N . ALA A 1 98 ? -8.949 6.308 -4.898 1.00 93.94 98 ALA A N 1
ATOM 770 C CA . ALA A 1 98 ? -9.788 7.482 -4.771 1.00 93.94 98 ALA A CA 1
ATOM 771 C C . ALA A 1 98 ? -9.336 8.583 -5.725 1.00 93.94 98 ALA A C 1
ATOM 773 O O . ALA A 1 98 ? -8.155 8.923 -5.828 1.00 93.94 98 ALA A O 1
ATOM 774 N N . ASN A 1 99 ? -10.306 9.192 -6.402 1.00 88.94 99 ASN A N 1
ATOM 775 C CA . ASN A 1 99 ? -10.076 10.417 -7.153 1.00 88.94 99 ASN A CA 1
ATOM 776 C C . ASN A 1 99 ? -9.944 11.616 -6.206 1.00 88.94 99 ASN A C 1
ATOM 778 O O . ASN A 1 99 ? -10.366 11.574 -5.049 1.00 88.94 99 ASN A O 1
ATOM 782 N N . VAL A 1 100 ? -9.363 12.705 -6.717 1.00 76.38 100 VAL A N 1
ATOM 783 C CA . VAL A 1 100 ? -9.173 13.940 -5.947 1.00 76.38 100 VAL A CA 1
ATOM 784 C C . VAL A 1 100 ? -10.535 1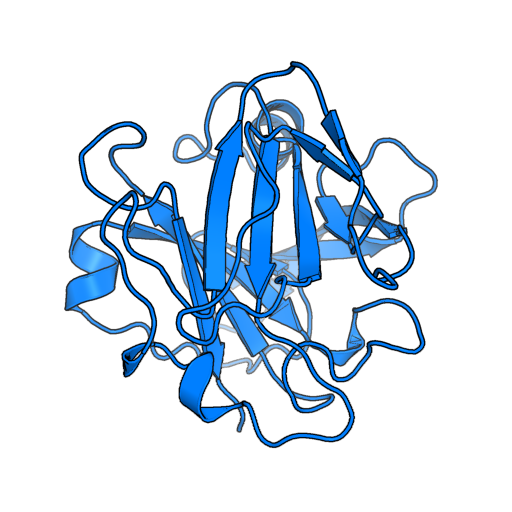4.441 -5.453 1.00 76.38 100 VAL A C 1
ATOM 786 O O . VAL A 1 100 ? -11.448 14.667 -6.245 1.00 76.38 100 VAL A O 1
ATOM 789 N N . GLY A 1 101 ? -10.676 14.596 -4.136 1.00 75.25 101 GLY A N 1
ATOM 790 C CA . GLY A 1 101 ? -11.946 14.926 -3.494 1.00 75.25 101 GLY A CA 1
ATOM 791 C C . GLY A 1 101 ? -11.764 15.414 -2.060 1.00 75.25 101 GLY A C 1
ATOM 792 O O . GLY A 1 101 ? -10.708 15.934 -1.696 1.00 75.25 101 GLY A O 1
ATOM 793 N N . LYS A 1 102 ? -12.796 15.256 -1.225 1.00 85.19 102 LYS A N 1
ATOM 794 C CA . LYS A 1 102 ? -12.695 15.567 0.206 1.00 85.19 102 LYS A CA 1
ATOM 795 C C . LYS A 1 102 ? -11.713 14.595 0.866 1.00 85.19 102 LYS A C 1
ATOM 797 O O . LYS A 1 102 ? -11.871 13.385 0.737 1.00 85.19 102 LYS A O 1
ATOM 802 N N . SER A 1 103 ? -10.727 15.125 1.584 1.00 93.31 103 SER A N 1
ATOM 803 C CA . SER A 1 103 ? -9.887 14.316 2.462 1.00 93.31 103 SER A CA 1
ATOM 804 C C . SER A 1 103 ? -10.510 14.198 3.853 1.00 93.31 103 SER A C 1
ATOM 806 O O . SER A 1 103 ? -11.194 15.105 4.339 1.00 93.31 103 SER A O 1
ATOM 808 N N . VAL A 1 104 ? -10.285 13.054 4.488 1.00 96.19 104 VAL A N 1
ATOM 809 C CA . VAL A 1 104 ? -10.658 12.774 5.876 1.00 96.19 104 VAL A CA 1
ATOM 810 C C . VAL A 1 104 ? -9.375 12.646 6.685 1.00 96.19 104 VAL A C 1
ATOM 812 O O . VAL A 1 104 ? -8.392 12.086 6.200 1.00 96.19 104 VAL A O 1
ATOM 815 N N . LYS A 1 105 ? -9.374 13.210 7.895 1.00 97.31 105 LYS A N 1
ATOM 816 C CA . LYS A 1 105 ? -8.249 13.138 8.831 1.00 97.31 105 LYS A CA 1
ATOM 817 C C . LYS A 1 105 ? -8.300 11.841 9.636 1.00 97.31 105 LYS A C 1
ATOM 819 O O . LYS A 1 105 ? -9.389 11.377 9.972 1.00 97.31 105 LYS A O 1
ATOM 824 N N . SER A 1 106 ? -7.130 11.305 9.960 1.00 97.12 106 SER A N 1
ATOM 825 C CA . SER A 1 106 ? -6.991 10.151 10.840 1.00 97.12 106 SER A CA 1
ATOM 826 C C . SER A 1 106 ? -7.586 10.456 12.220 1.00 97.12 106 SER A C 1
ATOM 828 O O . SER A 1 106 ? -7.330 11.535 12.766 1.00 97.12 106 SER A O 1
ATOM 830 N N . PRO A 1 107 ? -8.361 9.531 12.808 1.00 96.56 107 PRO A N 1
ATOM 831 C CA . PRO A 1 107 ? -8.887 9.671 14.161 1.00 96.56 107 PRO A CA 1
ATOM 832 C C . PRO A 1 107 ? -7.856 9.317 15.248 1.00 96.56 107 PRO A C 1
ATOM 834 O O . PRO A 1 107 ? -8.135 9.519 16.428 1.00 96.56 107 PRO A O 1
ATOM 837 N N . ARG A 1 108 ? -6.677 8.793 14.877 1.00 94.56 108 ARG A N 1
ATOM 838 C CA . ARG A 1 108 ? -5.630 8.318 15.799 1.00 94.56 108 ARG A CA 1
ATOM 839 C C . ARG A 1 108 ? -4.234 8.834 15.404 1.00 94.56 108 ARG A C 1
ATOM 841 O O . ARG A 1 108 ? -4.064 9.340 14.287 1.00 94.56 108 ARG A O 1
ATOM 848 N N . PRO A 1 109 ? -3.216 8.724 16.285 1.00 95.62 109 PRO A N 1
ATOM 849 C CA . PRO A 1 109 ? -1.833 9.024 15.920 1.00 95.62 109 PRO A CA 1
ATOM 850 C C . PRO A 1 109 ? -1.435 8.307 14.628 1.00 95.62 109 PRO A C 1
ATOM 852 O O . PRO A 1 109 ? -1.759 7.138 14.434 1.00 95.62 109 PRO A O 1
ATOM 855 N N . SER A 1 110 ? -0.803 9.046 13.722 1.00 97.44 110 SER A N 1
ATOM 856 C CA . SER A 1 110 ? -0.489 8.579 12.370 1.00 97.44 110 SER A CA 1
ATOM 857 C C . SER A 1 110 ? 1.016 8.430 12.189 1.00 97.44 110 SER A C 1
ATOM 859 O O . SER A 1 110 ? 1.796 9.105 12.869 1.00 97.44 110 SER A O 1
ATOM 861 N N . ILE A 1 111 ? 1.414 7.590 11.234 1.00 98.19 111 ILE A N 1
ATOM 862 C CA . ILE A 1 111 ? 2.802 7.521 10.775 1.00 98.19 111 ILE A CA 1
ATOM 863 C C . ILE A 1 111 ? 3.193 8.902 10.222 1.00 98.19 111 ILE A C 1
ATOM 865 O O . ILE A 1 111 ? 2.417 9.475 9.443 1.00 98.19 111 ILE A O 1
ATOM 869 N N . PRO A 1 112 ? 4.355 9.468 10.604 1.00 97.69 112 PRO A N 1
ATOM 870 C CA . PRO A 1 112 ? 4.819 10.734 10.057 1.00 97.69 112 PRO A CA 1
ATOM 871 C C . PRO A 1 112 ? 4.841 10.710 8.533 1.00 97.69 112 PRO A C 1
ATOM 873 O O . PRO A 1 112 ? 5.197 9.708 7.921 1.00 97.69 112 PRO A O 1
ATOM 876 N N . LEU A 1 113 ? 4.468 11.827 7.917 1.00 97.06 113 LEU A N 1
ATOM 877 C CA . LEU A 1 113 ? 4.488 11.937 6.468 1.00 97.06 113 LEU A CA 1
ATOM 878 C C . LEU A 1 113 ? 5.938 11.992 5.968 1.00 97.06 113 LEU A C 1
ATOM 880 O O . LEU A 1 113 ? 6.695 12.868 6.391 1.00 97.06 113 LEU A O 1
ATOM 884 N N . ARG A 1 114 ? 6.306 11.112 5.031 1.00 97.38 114 ARG A N 1
ATOM 885 C CA . ARG A 1 114 ? 7.593 11.167 4.315 1.00 97.38 114 ARG A CA 1
ATOM 886 C C . ARG A 1 114 ? 7.382 10.915 2.826 1.00 97.38 114 ARG A C 1
ATOM 888 O O . ARG A 1 114 ? 6.839 9.884 2.440 1.00 97.38 114 ARG A O 1
ATOM 895 N N . PHE A 1 115 ? 7.827 11.848 1.990 1.00 97.88 115 PHE A N 1
ATOM 896 C CA . PHE A 1 115 ? 7.788 11.682 0.538 1.00 97.88 115 PHE A CA 1
ATOM 897 C C . PHE A 1 115 ? 8.912 10.758 0.071 1.00 97.88 115 PHE A C 1
ATOM 899 O O . PHE A 1 115 ? 10.024 10.807 0.599 1.00 97.88 115 PHE A O 1
ATOM 906 N N . ALA A 1 116 ? 8.625 9.956 -0.950 1.00 97.88 116 ALA A N 1
ATOM 907 C CA . ALA A 1 116 ? 9.597 9.105 -1.609 1.00 97.88 116 ALA A CA 1
ATOM 908 C C . ALA A 1 116 ? 9.475 9.179 -3.138 1.00 97.88 116 ALA A C 1
ATOM 910 O O . ALA A 1 116 ? 8.393 9.392 -3.698 1.00 97.88 116 ALA A O 1
ATOM 911 N N . ASP A 1 117 ? 10.612 8.998 -3.798 1.00 96.94 117 ASP A N 1
ATOM 912 C CA . ASP A 1 117 ? 10.770 8.889 -5.242 1.00 96.94 117 ASP A CA 1
ATOM 913 C C . ASP A 1 117 ? 11.299 7.502 -5.631 1.00 96.94 117 ASP A C 1
ATOM 915 O O . ASP A 1 117 ? 11.562 6.657 -4.779 1.00 96.94 117 ASP A O 1
ATOM 919 N N . PHE A 1 118 ? 11.430 7.264 -6.929 1.00 96.75 118 PHE A N 1
ATOM 920 C CA . PHE A 1 118 ? 11.895 6.029 -7.524 1.00 96.75 118 PHE A CA 1
ATOM 921 C C . PHE A 1 118 ? 13.326 6.178 -8.018 1.00 96.75 118 PHE A C 1
ATOM 923 O O . PHE A 1 118 ? 13.606 6.974 -8.915 1.00 96.75 118 PHE A O 1
ATOM 930 N N . GLU A 1 119 ? 14.207 5.334 -7.500 1.00 96.62 119 GLU A N 1
ATOM 931 C CA . GLU A 1 119 ? 15.540 5.130 -8.046 1.00 96.62 119 GLU A CA 1
ATOM 932 C C . GLU A 1 119 ? 15.582 3.798 -8.796 1.00 96.62 119 GLU A C 1
ATOM 934 O O . GLU A 1 119 ? 15.326 2.733 -8.234 1.00 96.62 119 GLU A O 1
ATOM 939 N N . GLU A 1 120 ? 15.867 3.854 -10.096 1.00 97.00 120 GLU A N 1
ATOM 940 C CA . GLU A 1 120 ? 15.996 2.652 -10.916 1.00 97.00 120 GLU A CA 1
ATOM 941 C C . GLU A 1 120 ? 17.290 1.907 -10.571 1.00 97.00 120 GLU A C 1
ATOM 943 O O . GLU A 1 120 ? 18.380 2.471 -10.659 1.00 97.00 120 GLU A O 1
ATOM 948 N N . CYS A 1 121 ? 17.179 0.618 -10.254 1.00 95.12 121 CYS A N 1
ATOM 949 C CA . CYS A 1 121 ? 18.332 -0.256 -10.077 1.00 95.12 121 CYS A CA 1
ATOM 950 C C . CYS A 1 121 ? 18.035 -1.680 -10.571 1.00 95.12 121 CYS A C 1
ATOM 952 O O . CYS A 1 121 ? 16.962 -1.985 -11.097 1.00 95.12 121 CYS A O 1
ATOM 954 N N . SER A 1 122 ? 19.016 -2.569 -10.442 1.00 95.31 122 SER A N 1
ATOM 955 C CA . SER A 1 122 ? 18.841 -4.005 -10.670 1.00 95.31 122 SER A CA 1
ATOM 956 C C . SER A 1 122 ? 19.235 -4.761 -9.411 1.00 95.31 122 SER A C 1
ATOM 958 O O . SER A 1 122 ? 20.162 -4.345 -8.721 1.00 95.31 122 SER A O 1
ATOM 960 N N . ILE A 1 123 ? 18.498 -5.825 -9.125 1.00 94.12 123 ILE A N 1
ATOM 961 C CA . ILE A 1 123 ? 18.780 -6.799 -8.065 1.00 94.12 123 ILE A CA 1
ATOM 962 C C . ILE A 1 123 ? 18.917 -8.178 -8.708 1.00 94.12 123 ILE A C 1
ATOM 964 O O . ILE A 1 123 ? 18.414 -8.370 -9.824 1.00 94.12 123 ILE A O 1
ATOM 968 N N . ASP A 1 124 ? 19.578 -9.118 -8.045 1.00 94.31 124 ASP A N 1
ATOM 969 C CA . ASP A 1 124 ? 19.653 -10.495 -8.545 1.00 94.31 124 ASP A CA 1
ATOM 970 C C . ASP A 1 124 ? 18.288 -11.195 -8.409 1.00 94.31 124 ASP A C 1
ATOM 972 O O . ASP A 1 124 ? 17.451 -10.809 -7.593 1.00 94.31 124 ASP A O 1
ATOM 976 N N . ASP A 1 125 ? 18.008 -12.184 -9.263 1.00 89.88 125 ASP A N 1
ATOM 977 C CA . ASP A 1 125 ? 16.684 -12.832 -9.303 1.00 89.88 125 ASP A CA 1
ATOM 978 C C . ASP A 1 125 ? 16.406 -13.697 -8.057 1.00 89.88 125 ASP A C 1
ATOM 980 O O . ASP A 1 125 ? 15.251 -13.980 -7.751 1.00 89.88 125 ASP A O 1
ATOM 984 N N . ASP A 1 126 ? 17.451 -14.105 -7.336 1.00 92.69 126 ASP A N 1
ATOM 985 C CA . ASP A 1 126 ? 17.410 -14.844 -6.071 1.00 92.69 126 ASP A CA 1
ATOM 986 C C . ASP A 1 126 ? 17.653 -13.953 -4.837 1.00 92.69 126 ASP A C 1
ATOM 988 O O . ASP A 1 126 ? 17.680 -14.449 -3.708 1.00 92.69 126 ASP A O 1
ATOM 992 N N . GLU A 1 127 ? 17.793 -12.635 -5.024 1.00 91.88 127 GLU A N 1
ATOM 993 C CA . GLU A 1 127 ? 18.027 -11.684 -3.937 1.00 91.88 127 GLU A CA 1
ATOM 994 C C . GLU A 1 127 ? 16.761 -11.481 -3.087 1.00 91.88 127 GLU A C 1
ATOM 996 O O . GLU A 1 127 ? 15.748 -10.953 -3.554 1.00 91.88 127 GLU A O 1
ATOM 1001 N N . LEU A 1 128 ? 16.845 -11.828 -1.798 1.00 90.94 128 LEU A N 1
ATOM 1002 C CA . LEU A 1 128 ? 15.849 -11.446 -0.794 1.00 90.94 128 LEU A CA 1
ATOM 1003 C C . LEU A 1 128 ? 16.020 -9.961 -0.452 1.00 90.94 128 LEU A C 1
ATOM 1005 O O . LEU A 1 128 ? 16.856 -9.582 0.372 1.00 90.94 128 LEU A O 1
ATOM 1009 N N . SER A 1 129 ? 15.257 -9.106 -1.127 1.00 90.88 129 SER A N 1
ATOM 1010 C CA . SER A 1 129 ? 15.447 -7.661 -1.028 1.00 90.88 129 SER A CA 1
ATOM 1011 C C . SER A 1 129 ? 14.842 -7.074 0.251 1.00 90.88 129 SER A C 1
ATOM 1013 O O . SER A 1 129 ? 13.631 -7.097 0.449 1.00 90.88 129 SER A O 1
ATOM 1015 N N . VAL A 1 130 ? 15.691 -6.455 1.073 1.00 90.56 130 VAL A N 1
ATOM 1016 C CA . VAL A 1 130 ? 15.339 -5.751 2.324 1.00 90.56 130 VAL A CA 1
ATOM 1017 C C . VAL A 1 130 ? 15.052 -4.260 2.098 1.00 90.56 130 VAL A C 1
ATOM 1019 O O . VAL A 1 130 ? 15.524 -3.397 2.834 1.00 90.56 130 VAL A O 1
ATOM 1022 N N . ALA A 1 131 ? 14.351 -3.939 1.013 1.00 94.81 131 ALA A N 1
ATOM 1023 C CA . ALA A 1 131 ? 14.057 -2.562 0.628 1.00 94.81 131 ALA A CA 1
ATOM 1024 C C . ALA A 1 131 ? 12.660 -2.436 0.028 1.00 94.81 131 ALA A C 1
ATOM 1026 O O . ALA A 1 131 ? 12.208 -3.294 -0.737 1.00 94.81 131 ALA A O 1
ATOM 1027 N N . SER A 1 132 ? 12.007 -1.310 0.298 1.00 97.88 132 SER A N 1
ATOM 1028 C CA . SER A 1 132 ? 10.776 -0.937 -0.388 1.00 97.88 132 SER A CA 1
ATOM 1029 C C . SER A 1 132 ? 11.060 -0.638 -1.859 1.00 97.88 132 SER A C 1
ATOM 1031 O O . SER A 1 132 ? 11.915 0.190 -2.190 1.00 97.88 132 SER A O 1
ATOM 1033 N N . LEU A 1 133 ? 10.347 -1.307 -2.764 1.00 97.62 133 LEU A N 1
ATOM 1034 C CA . LEU A 1 133 ? 10.578 -1.198 -4.203 1.00 97.62 133 LEU A CA 1
ATOM 1035 C C . LEU A 1 133 ? 9.336 -1.520 -5.032 1.00 97.62 133 LEU A C 1
ATOM 1037 O O . LEU A 1 133 ? 8.446 -2.256 -4.611 1.00 97.62 133 LEU A O 1
ATOM 1041 N N . PHE A 1 134 ? 9.318 -1.002 -6.255 1.00 98.00 134 PHE A N 1
ATOM 1042 C CA . PHE A 1 134 ? 8.372 -1.359 -7.307 1.00 98.00 134 PHE A CA 1
ATOM 1043 C C . PHE A 1 134 ? 9.060 -2.252 -8.337 1.00 98.00 134 PHE A C 1
ATOM 1045 O O . PHE A 1 134 ? 10.181 -1.972 -8.767 1.00 98.00 134 PHE A O 1
ATOM 1052 N N . ALA A 1 135 ? 8.369 -3.295 -8.789 1.00 95.88 135 ALA A N 1
ATOM 1053 C CA . ALA A 1 135 ? 8.847 -4.189 -9.839 1.00 95.88 135 ALA A CA 1
ATOM 1054 C C . ALA A 1 135 ? 7.667 -4.797 -10.604 1.00 95.88 135 ALA A C 1
ATOM 1056 O O . ALA A 1 135 ? 6.552 -4.830 -10.087 1.00 95.88 135 ALA A O 1
ATOM 1057 N N . LEU A 1 136 ? 7.890 -5.225 -11.850 1.00 93.50 136 LEU A N 1
ATOM 1058 C CA . LEU A 1 136 ? 6.835 -5.851 -12.661 1.00 93.50 136 LEU A CA 1
ATOM 1059 C C . LEU A 1 136 ? 6.411 -7.204 -12.087 1.00 93.50 136 LEU A C 1
ATOM 1061 O O . LEU A 1 136 ? 5.218 -7.483 -12.005 1.00 93.50 136 LEU A O 1
ATOM 1065 N N . ASP A 1 137 ? 7.393 -7.978 -11.639 1.00 92.81 137 ASP A N 1
ATOM 1066 C CA . ASP A 1 137 ? 7.217 -9.266 -10.987 1.00 92.81 137 ASP A CA 1
ATOM 1067 C C . ASP A 1 137 ? 7.634 -9.153 -9.521 1.00 92.81 137 ASP A C 1
ATOM 1069 O O . ASP A 1 137 ? 8.441 -8.291 -9.159 1.00 92.81 137 ASP A O 1
ATOM 1073 N N . ALA A 1 138 ? 7.064 -10.004 -8.672 1.00 93.31 138 ALA A N 1
ATOM 1074 C CA . ALA A 1 138 ? 7.418 -10.027 -7.262 1.00 93.31 138 ALA A CA 1
ATOM 1075 C C . ALA A 1 138 ? 8.865 -10.536 -7.083 1.00 93.31 138 ALA A C 1
ATOM 1077 O O . ALA A 1 138 ? 9.247 -11.490 -7.766 1.00 93.31 138 ALA A O 1
ATOM 1078 N N . PRO A 1 139 ? 9.674 -9.910 -6.208 1.00 93.06 139 PRO A N 1
ATOM 1079 C CA . PRO A 1 139 ? 11.044 -10.348 -5.948 1.00 93.06 139 PRO A CA 1
ATOM 1080 C C . PRO A 1 139 ? 11.083 -11.698 -5.216 1.00 93.06 139 PRO A C 1
ATOM 1082 O O . PRO A 1 139 ? 10.062 -12.182 -4.713 1.00 93.06 139 PRO A O 1
ATOM 1085 N N . ALA A 1 140 ? 12.271 -12.306 -5.133 1.00 92.25 140 ALA A N 1
ATOM 1086 C CA . ALA A 1 140 ? 12.463 -13.537 -4.373 1.00 92.25 140 ALA A CA 1
ATOM 1087 C C . ALA A 1 140 ? 12.000 -13.374 -2.914 1.00 92.25 140 ALA A C 1
ATOM 1089 O O . ALA A 1 140 ? 12.189 -12.329 -2.295 1.00 92.25 140 ALA A O 1
ATOM 1090 N N . GLY A 1 141 ? 11.384 -14.428 -2.372 1.00 89.06 141 GLY A N 1
ATOM 1091 C CA . GLY A 1 141 ? 10.803 -14.436 -1.025 1.00 89.06 141 GLY A CA 1
ATOM 1092 C C . GLY A 1 141 ? 9.318 -14.068 -0.971 1.00 89.06 141 GLY A C 1
ATOM 1093 O O . GLY A 1 141 ? 8.647 -14.462 -0.024 1.00 89.06 141 GLY A O 1
ATOM 1094 N N . ALA A 1 142 ? 8.772 -13.410 -1.998 1.00 92.31 142 ALA A N 1
ATOM 1095 C CA . ALA A 1 142 ? 7.349 -13.091 -2.054 1.00 92.31 142 ALA A CA 1
ATOM 1096 C C . ALA A 1 142 ? 6.500 -14.337 -2.359 1.00 92.31 142 ALA A C 1
ATOM 1098 O O . ALA A 1 142 ? 6.455 -14.820 -3.494 1.00 92.31 142 ALA A O 1
ATOM 1099 N N . VAL A 1 143 ? 5.772 -14.844 -1.362 1.00 92.69 143 VAL A N 1
ATOM 1100 C CA . VAL A 1 143 ? 4.850 -15.979 -1.542 1.00 92.69 143 VAL A CA 1
ATOM 1101 C C . VAL A 1 143 ? 3.440 -15.456 -1.815 1.00 92.69 143 VAL A C 1
ATOM 1103 O O . VAL A 1 143 ? 2.649 -15.275 -0.898 1.00 92.69 143 VAL A O 1
ATOM 1106 N N . ILE A 1 144 ? 3.119 -15.166 -3.076 1.00 93.19 144 ILE A N 1
ATOM 1107 C CA . ILE A 1 144 ? 1.790 -14.663 -3.464 1.00 93.19 144 ILE A CA 1
ATOM 1108 C C . ILE A 1 144 ? 0.845 -15.851 -3.726 1.00 93.19 144 ILE A C 1
ATOM 1110 O O . ILE A 1 144 ? 1.106 -16.613 -4.663 1.00 93.19 144 ILE A O 1
ATOM 1114 N N . PRO A 1 145 ? -0.265 -16.011 -2.975 1.00 93.19 145 PRO A N 1
ATOM 1115 C CA . PRO A 1 145 ? -1.216 -17.094 -3.219 1.00 93.19 145 PRO A CA 1
ATOM 1116 C C . PRO A 1 145 ? -1.839 -17.020 -4.618 1.00 93.19 145 PRO A C 1
ATOM 1118 O O . PRO A 1 145 ? -2.121 -15.937 -5.146 1.00 93.19 145 PRO A O 1
ATOM 1121 N N . THR A 1 146 ? -2.075 -18.184 -5.226 1.00 90.25 146 THR A N 1
ATOM 1122 C CA . THR A 1 146 ? -2.581 -18.273 -6.603 1.00 90.25 146 THR A CA 1
ATOM 1123 C C . THR A 1 146 ? -3.966 -17.645 -6.753 1.00 90.25 146 THR A C 1
ATOM 1125 O O . THR A 1 146 ? -4.188 -16.941 -7.733 1.00 90.25 146 THR A O 1
ATOM 1128 N N . GLU A 1 147 ? -4.869 -17.790 -5.775 1.00 90.50 147 GLU A N 1
ATOM 1129 C CA . GLU A 1 147 ? -6.209 -17.189 -5.878 1.00 90.50 147 GLU A CA 1
ATOM 1130 C C . GLU A 1 147 ? -6.161 -15.649 -5.923 1.00 90.50 147 GLU A C 1
ATOM 1132 O O . GLU A 1 147 ? -6.988 -15.007 -6.577 1.00 90.50 147 GLU A O 1
ATOM 1137 N N . ILE A 1 148 ? -5.159 -15.037 -5.278 1.00 92.38 148 ILE A N 1
ATOM 1138 C CA . ILE A 1 148 ? -4.950 -13.584 -5.332 1.00 92.38 148 ILE A CA 1
ATOM 1139 C C . ILE A 1 148 ? -4.438 -13.184 -6.721 1.00 92.38 148 ILE A C 1
ATOM 1141 O O . ILE A 1 148 ? -4.934 -12.230 -7.324 1.00 92.38 148 ILE A O 1
ATOM 1145 N N . SER A 1 149 ? -3.475 -13.922 -7.278 1.00 91.62 149 SER A N 1
ATOM 1146 C CA . SER A 1 149 ? -2.869 -13.572 -8.570 1.00 91.62 149 SER A CA 1
ATOM 1147 C C . SER A 1 149 ? -3.823 -13.717 -9.764 1.00 91.62 149 SER A C 1
ATOM 1149 O O . SER A 1 149 ? -3.593 -13.110 -10.816 1.00 91.62 149 SER A O 1
ATOM 1151 N N . GLU A 1 150 ? -4.943 -14.432 -9.614 1.00 92.38 150 GLU A N 1
ATOM 1152 C CA . GLU A 1 150 ? -6.017 -14.477 -10.614 1.00 92.38 150 GLU A CA 1
ATOM 1153 C C . GLU A 1 150 ? -6.619 -13.088 -10.869 1.00 92.38 150 GLU A C 1
ATOM 1155 O O . GLU A 1 150 ? -6.759 -12.669 -12.023 1.00 92.38 150 GLU A O 1
ATOM 1160 N N . ASN A 1 151 ? -6.888 -12.327 -9.806 1.00 94.12 151 ASN A N 1
ATOM 1161 C CA . ASN A 1 151 ? -7.614 -11.052 -9.873 1.00 94.12 151 ASN A CA 1
ATOM 1162 C C . ASN A 1 151 ? -6.717 -9.820 -9.706 1.00 94.12 151 ASN A C 1
ATOM 1164 O O . ASN A 1 151 ? -7.096 -8.719 -10.110 1.00 94.12 151 ASN A O 1
ATOM 1168 N N . TYR A 1 152 ? -5.518 -10.002 -9.155 1.00 96.25 152 TYR A N 1
ATOM 1169 C CA . TYR A 1 152 ? -4.612 -8.916 -8.807 1.00 96.25 152 TYR A CA 1
ATOM 1170 C C . TYR A 1 152 ? -3.248 -9.062 -9.492 1.00 96.25 152 TYR A C 1
ATOM 1172 O O . TYR A 1 152 ? -2.837 -10.154 -9.881 1.00 96.25 152 TYR A O 1
ATOM 1180 N N . VAL A 1 153 ? -2.551 -7.942 -9.672 1.00 95.81 153 VAL A N 1
ATOM 1181 C CA . VAL A 1 153 ? -1.190 -7.873 -10.219 1.00 95.81 153 VAL A CA 1
ATOM 1182 C C . VAL A 1 153 ? -0.256 -7.238 -9.200 1.00 95.81 153 VAL A C 1
ATOM 1184 O O . VAL A 1 153 ? -0.607 -6.240 -8.573 1.00 95.81 153 VAL A O 1
ATOM 1187 N N . PHE A 1 154 ? 0.929 -7.820 -9.023 1.00 96.88 154 PHE A N 1
ATOM 1188 C CA . PHE A 1 154 ? 1.949 -7.289 -8.125 1.00 96.88 154 PHE A CA 1
ATOM 1189 C C . PHE A 1 154 ? 2.364 -5.874 -8.523 1.00 96.88 154 PHE A C 1
ATOM 1191 O O . PHE A 1 154 ? 2.663 -5.624 -9.689 1.00 96.88 154 PHE A O 1
ATOM 1198 N N . LEU A 1 155 ? 2.403 -4.956 -7.556 1.00 97.38 155 LEU A N 1
ATOM 1199 C CA . LEU A 1 155 ? 2.808 -3.571 -7.778 1.00 97.38 155 LEU A CA 1
ATOM 1200 C C . LEU A 1 155 ? 4.133 -3.241 -7.087 1.00 97.38 155 LEU A C 1
ATOM 1202 O O . LEU A 1 155 ? 5.055 -2.736 -7.736 1.00 97.38 155 LEU A O 1
ATOM 1206 N N . CYS A 1 156 ? 4.206 -3.478 -5.778 1.00 97.81 156 CYS A N 1
ATOM 1207 C CA . CYS A 1 156 ? 5.372 -3.143 -4.971 1.00 97.81 156 CYS A CA 1
ATOM 1208 C C . CYS A 1 156 ? 5.467 -3.995 -3.709 1.00 97.81 156 CYS A C 1
ATOM 1210 O O . CYS A 1 156 ? 4.467 -4.534 -3.228 1.00 97.81 156 CYS A O 1
ATOM 1212 N N . GLN A 1 157 ? 6.671 -4.030 -3.147 1.00 97.38 157 GLN A N 1
ATOM 1213 C CA . GLN A 1 157 ? 6.896 -4.412 -1.761 1.00 97.38 157 GLN A CA 1
ATOM 1214 C C . GLN A 1 157 ? 7.289 -3.186 -0.933 1.00 97.38 157 GLN A C 1
ATOM 1216 O O . GLN A 1 157 ? 7.887 -2.240 -1.454 1.00 97.38 157 GLN A O 1
ATOM 1221 N N . VAL A 1 158 ? 6.977 -3.218 0.356 1.00 97.94 158 VAL A N 1
ATOM 1222 C CA . VAL A 1 158 ? 7.354 -2.203 1.337 1.00 97.94 158 VAL A CA 1
ATOM 1223 C C . VAL A 1 158 ? 8.001 -2.901 2.523 1.00 97.94 158 VAL A C 1
ATOM 1225 O O . VAL A 1 158 ? 7.434 -3.841 3.071 1.00 97.94 158 VAL A O 1
ATOM 1228 N N . TYR A 1 159 ? 9.186 -2.445 2.904 1.00 97.38 159 TYR A N 1
ATOM 1229 C CA . TYR A 1 159 ? 9.957 -2.993 4.010 1.00 97.38 159 TYR A CA 1
ATOM 1230 C C . TYR A 1 159 ? 9.690 -2.199 5.288 1.00 97.38 159 TYR A C 1
ATOM 1232 O O . TYR A 1 159 ? 9.702 -0.967 5.268 1.00 97.38 159 TYR A O 1
ATOM 1240 N N . SER A 1 160 ? 9.448 -2.881 6.408 1.00 96.81 160 SER A N 1
ATOM 1241 C CA . SER A 1 160 ? 8.999 -2.222 7.640 1.00 96.81 160 SER A CA 1
ATOM 1242 C C . SER A 1 160 ? 10.000 -1.184 8.166 1.00 96.81 160 SER A C 1
ATOM 1244 O O . SER A 1 160 ? 9.607 -0.094 8.579 1.00 96.81 160 SER A O 1
ATOM 1246 N N . SER A 1 161 ? 11.308 -1.448 8.072 1.00 96.81 161 SER A N 1
ATOM 1247 C CA . SER A 1 161 ? 12.326 -0.488 8.534 1.00 96.81 161 SER A CA 1
ATOM 1248 C C . SER A 1 161 ? 12.370 0.822 7.736 1.00 96.81 161 SER A C 1
ATOM 1250 O O . SER A 1 161 ? 12.937 1.803 8.227 1.00 96.81 161 SER A O 1
ATOM 1252 N N . ASP A 1 162 ? 11.775 0.866 6.538 1.00 97.44 162 ASP A N 1
ATOM 1253 C CA . ASP A 1 162 ? 11.733 2.078 5.709 1.00 97.44 162 ASP A CA 1
ATOM 1254 C C . ASP A 1 162 ? 10.670 3.081 6.190 1.00 97.44 162 ASP A C 1
ATOM 1256 O O . ASP A 1 162 ? 10.715 4.269 5.835 1.00 97.44 162 ASP A O 1
ATOM 1260 N N . PHE A 1 163 ? 9.728 2.638 7.032 1.00 97.81 163 PHE A N 1
ATOM 1261 C CA . PHE A 1 163 ? 8.729 3.523 7.612 1.00 97.81 163 PHE A CA 1
ATOM 1262 C C . PHE A 1 163 ? 9.376 4.587 8.522 1.00 97.81 163 PHE A C 1
ATOM 1264 O O . PHE A 1 163 ? 10.408 4.362 9.163 1.00 97.81 163 PHE A O 1
ATOM 1271 N N . PRO A 1 164 ? 8.797 5.796 8.599 1.00 97.06 164 PRO A N 1
ATOM 1272 C CA . PRO A 1 164 ? 9.295 6.841 9.483 1.00 97.06 164 PRO A CA 1
ATOM 1273 C C . PRO A 1 164 ? 9.247 6.467 10.968 1.00 97.06 164 PRO A C 1
ATOM 1275 O O . PRO A 1 164 ? 8.246 5.952 11.460 1.00 97.06 164 PRO A O 1
ATOM 1278 N N . THR A 1 165 ? 10.303 6.817 11.708 1.00 95.44 165 THR A N 1
ATOM 1279 C CA . THR A 1 165 ? 10.363 6.677 13.170 1.00 95.44 165 THR A CA 1
ATOM 1280 C C . THR A 1 165 ? 9.154 7.354 13.838 1.00 95.44 165 THR A C 1
ATOM 1282 O O . THR A 1 165 ? 8.837 8.492 13.482 1.00 95.44 165 THR A O 1
ATOM 1285 N N . PRO A 1 166 ? 8.504 6.720 14.832 1.00 96.06 166 PRO A N 1
ATOM 1286 C CA . PRO A 1 166 ? 8.876 5.452 15.476 1.00 96.06 166 PRO A CA 1
ATOM 1287 C C . PRO A 1 166 ? 8.282 4.172 14.853 1.00 96.06 166 PRO A C 1
ATOM 1289 O O . PRO A 1 166 ? 8.435 3.121 15.448 1.00 96.06 166 PRO A O 1
ATOM 1292 N N . TYR A 1 167 ? 7.647 4.226 13.681 1.00 97.12 167 TYR A N 1
ATOM 1293 C CA . TYR A 1 167 ? 6.826 3.136 13.122 1.00 97.12 167 TYR A CA 1
ATOM 1294 C C . TYR A 1 167 ? 7.604 2.136 12.256 1.00 97.12 167 TYR A C 1
ATOM 1296 O O . TYR A 1 167 ? 7.106 1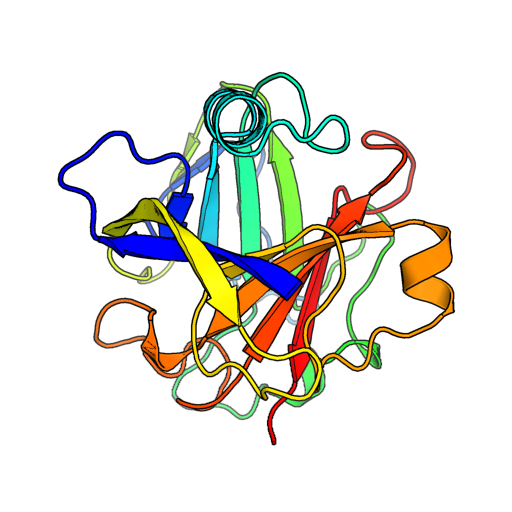.664 11.238 1.00 97.12 167 TYR A O 1
ATOM 1304 N N . GLN A 1 168 ? 8.851 1.837 12.612 1.00 96.44 168 GLN A N 1
ATOM 1305 C CA . GLN A 1 168 ? 9.694 0.915 11.832 1.00 96.44 168 GLN A CA 1
ATOM 1306 C C . GLN A 1 168 ? 9.257 -0.553 11.977 1.00 96.44 168 GLN A C 1
ATOM 1308 O O . GLN A 1 168 ? 9.767 -1.436 11.301 1.00 96.44 168 GLN A O 1
ATOM 1313 N N . ASP A 1 169 ? 8.274 -0.800 12.828 1.00 95.31 169 ASP A N 1
ATOM 1314 C CA . ASP A 1 169 ? 7.555 -2.036 13.118 1.00 95.31 169 ASP A CA 1
ATOM 1315 C C . ASP A 1 169 ? 6.088 -1.970 12.644 1.00 95.31 169 ASP A C 1
ATOM 1317 O O . ASP A 1 169 ? 5.256 -2.766 13.073 1.00 95.31 169 ASP A O 1
ATOM 1321 N N . ALA A 1 170 ? 5.742 -1.040 11.740 1.00 96.06 170 ALA A N 1
ATOM 1322 C CA . ALA A 1 170 ? 4.383 -0.909 11.202 1.00 96.06 170 ALA A CA 1
ATOM 1323 C C . ALA A 1 170 ? 3.845 -2.213 10.588 1.00 96.06 170 ALA A C 1
ATOM 1325 O O . ALA A 1 170 ? 2.631 -2.411 10.530 1.00 96.06 170 ALA A O 1
ATOM 1326 N N . LEU A 1 171 ? 4.742 -3.097 10.138 1.00 96.50 171 LEU A N 1
ATOM 1327 C CA . LEU A 1 171 ? 4.431 -4.430 9.624 1.00 96.50 171 LEU A CA 1
ATOM 1328 C C . LEU A 1 171 ? 4.740 -5.526 10.658 1.00 96.50 171 LEU A C 1
ATOM 1330 O O . LEU A 1 171 ? 5.204 -6.606 10.301 1.00 96.50 171 LEU A O 1
ATOM 1334 N N . TYR A 1 172 ? 4.497 -5.227 11.937 1.00 95.12 172 TYR A N 1
ATOM 1335 C CA . TYR A 1 172 ? 4.737 -6.044 13.133 1.00 95.12 172 TYR A CA 1
ATOM 1336 C C . TYR A 1 172 ? 6.210 -6.223 13.539 1.00 95.12 172 TYR A C 1
ATOM 1338 O O . TYR A 1 172 ? 6.530 -6.141 14.723 1.00 95.12 172 TYR A O 1
ATOM 1346 N N . MET A 1 173 ? 7.125 -6.429 12.590 1.00 92.88 173 MET A N 1
ATOM 1347 C CA . MET A 1 173 ? 8.566 -6.550 12.857 1.00 92.88 173 MET A CA 1
ATOM 1348 C C . MET A 1 173 ? 9.372 -5.621 11.959 1.00 92.88 173 MET A C 1
ATOM 1350 O O . MET A 1 173 ? 8.932 -5.280 10.865 1.00 92.88 173 MET A O 1
ATOM 1354 N N . THR A 1 174 ? 10.579 -5.235 12.382 1.00 93.31 174 THR A N 1
ATOM 1355 C CA . THR A 1 174 ? 11.431 -4.330 11.589 1.00 93.31 174 THR A CA 1
ATOM 1356 C C . THR A 1 174 ? 11.863 -4.919 10.250 1.00 93.31 174 THR A C 1
ATOM 1358 O O . THR A 1 174 ? 12.152 -4.169 9.317 1.00 93.31 174 THR A O 1
ATOM 1361 N N . ASP A 1 175 ? 11.888 -6.243 10.142 1.00 93.25 175 ASP A N 1
ATOM 1362 C CA . ASP A 1 175 ? 12.174 -7.001 8.927 1.00 93.25 175 ASP A CA 1
ATOM 1363 C C . ASP A 1 175 ? 10.918 -7.479 8.176 1.00 93.25 175 ASP A C 1
ATOM 1365 O O . ASP A 1 175 ? 11.034 -8.163 7.160 1.00 93.25 175 ASP A O 1
ATOM 1369 N N . GLY A 1 176 ? 9.719 -7.086 8.622 1.00 95.12 176 GLY A N 1
ATOM 1370 C CA . GLY A 1 176 ? 8.471 -7.408 7.938 1.00 95.12 176 GLY A CA 1
ATOM 1371 C C . GLY A 1 176 ? 8.420 -6.823 6.525 1.00 95.12 176 GLY A C 1
ATOM 1372 O O . GLY A 1 176 ? 8.815 -5.674 6.293 1.00 95.12 176 GLY A O 1
ATOM 1373 N N . VAL A 1 177 ? 7.899 -7.605 5.578 1.00 97.00 177 VAL A N 1
ATOM 1374 C CA . VAL A 1 177 ? 7.739 -7.207 4.175 1.00 97.00 177 VAL A CA 1
ATOM 1375 C C . VAL A 1 177 ? 6.263 -7.230 3.807 1.00 97.00 177 VAL A C 1
ATOM 1377 O O . VAL A 1 177 ? 5.596 -8.258 3.893 1.00 97.00 177 VAL A O 1
ATOM 1380 N N . GLY A 1 178 ? 5.744 -6.085 3.382 1.00 97.56 178 GLY A N 1
ATOM 1381 C CA . GLY A 1 178 ? 4.379 -5.933 2.899 1.00 97.56 178 GLY A CA 1
ATOM 1382 C C . GLY A 1 178 ? 4.333 -5.951 1.381 1.00 97.56 178 GLY A C 1
ATOM 1383 O O . GLY A 1 178 ? 5.094 -5.235 0.736 1.00 97.56 178 GLY A O 1
ATOM 1384 N N . TYR A 1 179 ? 3.409 -6.704 0.799 1.00 97.94 179 TYR A N 1
ATOM 1385 C CA . TYR A 1 179 ? 3.218 -6.788 -0.645 1.00 97.94 179 TYR A CA 1
ATOM 1386 C C . TYR A 1 179 ? 1.897 -6.155 -1.036 1.00 97.94 179 TYR A C 1
ATOM 1388 O O . TYR A 1 179 ? 0.845 -6.505 -0.507 1.00 97.94 179 TYR A O 1
ATOM 1396 N N . LEU A 1 180 ? 1.950 -5.235 -1.993 1.00 98.06 180 LEU A N 1
ATOM 1397 C CA . LEU A 1 180 ? 0.772 -4.619 -2.577 1.00 98.06 180 LEU A CA 1
ATOM 1398 C C . LEU A 1 180 ? 0.535 -5.175 -3.974 1.00 98.06 180 LEU A C 1
ATOM 1400 O O . LEU A 1 180 ? 1.392 -5.080 -4.858 1.00 98.06 180 LEU A O 1
ATOM 1404 N N . LEU A 1 181 ? -0.677 -5.671 -4.185 1.00 97.62 181 LEU A N 1
ATOM 1405 C CA . LEU A 1 181 ? -1.193 -6.030 -5.489 1.00 97.62 181 LEU A CA 1
ATOM 1406 C C . LEU A 1 181 ? -2.392 -5.145 -5.837 1.00 97.62 181 LEU A C 1
ATOM 1408 O O . LEU A 1 181 ? -3.232 -4.850 -4.987 1.00 97.62 181 LEU A O 1
ATOM 1412 N N . VAL A 1 182 ? -2.497 -4.730 -7.096 1.00 96.56 182 VAL A N 1
ATOM 1413 C CA . VAL A 1 182 ? -3.606 -3.907 -7.600 1.00 96.56 182 VAL A CA 1
ATOM 1414 C C . VAL A 1 182 ? -4.600 -4.774 -8.352 1.00 96.56 182 VAL A C 1
ATOM 1416 O O . VAL A 1 182 ? -4.219 -5.700 -9.066 1.00 96.56 182 VAL A O 1
ATOM 1419 N N . ASN A 1 183 ? -5.886 -4.488 -8.183 1.00 95.50 183 ASN A N 1
ATOM 1420 C CA . ASN A 1 183 ? -6.952 -5.191 -8.883 1.00 95.50 183 ASN A CA 1
ATOM 1421 C C . ASN A 1 183 ? -6.867 -4.927 -10.395 1.00 95.50 183 ASN A C 1
ATOM 1423 O O . ASN A 1 183 ? -6.812 -3.777 -10.831 1.00 95.50 183 ASN A O 1
ATOM 1427 N N . LYS A 1 184 ? -6.903 -5.986 -11.210 1.00 93.56 184 LYS A N 1
ATOM 1428 C CA . LYS A 1 184 ? -6.877 -5.884 -12.682 1.00 93.56 184 LYS A CA 1
ATOM 1429 C C . LYS A 1 184 ? -8.108 -5.161 -13.250 1.00 93.56 184 LYS A C 1
ATOM 1431 O O . LYS A 1 184 ? -8.062 -4.662 -14.372 1.00 93.56 184 LYS A O 1
ATOM 1436 N N . TYR A 1 185 ? -9.195 -5.100 -12.479 1.00 88.94 185 TYR A N 1
ATOM 1437 C CA . TYR A 1 185 ? -10.498 -4.555 -12.853 1.00 88.94 185 TYR A CA 1
ATOM 1438 C C . TYR A 1 185 ? -11.063 -3.642 -11.747 1.00 88.94 185 TYR A C 1
ATOM 1440 O O . TYR A 1 185 ? -12.134 -3.905 -11.198 1.00 88.94 185 TYR A O 1
ATOM 1448 N N . ILE A 1 186 ? -10.342 -2.565 -11.404 1.00 84.31 186 ILE A N 1
ATOM 1449 C CA . ILE A 1 186 ? -10.784 -1.573 -10.402 1.00 84.31 186 ILE A CA 1
ATOM 1450 C C . ILE A 1 186 ? -12.218 -1.101 -10.677 1.00 84.31 186 ILE A C 1
ATOM 1452 O O . ILE A 1 186 ? -12.583 -0.783 -11.810 1.00 84.31 186 ILE A O 1
ATOM 1456 N N . GLY A 1 187 ? -13.014 -1.011 -9.609 1.00 78.88 187 GLY A N 1
ATOM 1457 C CA . GLY A 1 187 ? -14.418 -0.604 -9.672 1.00 78.88 187 GLY A CA 1
ATOM 1458 C C . GLY A 1 187 ? -15.414 -1.762 -9.764 1.00 78.88 187 GLY A C 1
ATOM 1459 O O . GLY A 1 187 ? -16.616 -1.503 -9.757 1.00 78.88 187 GLY A O 1
ATOM 1460 N N . ASN A 1 188 ? -14.944 -3.012 -9.809 1.00 84.38 188 ASN A N 1
ATOM 1461 C CA . ASN A 1 188 ? -15.791 -4.186 -9.608 1.00 84.38 188 ASN A CA 1
ATOM 1462 C C . ASN A 1 188 ? -16.158 -4.385 -8.116 1.00 84.38 188 ASN A C 1
ATOM 1464 O O . ASN A 1 188 ? -15.975 -3.510 -7.267 1.00 84.38 188 ASN A O 1
ATOM 1468 N N . ASP A 1 189 ? -16.728 -5.545 -7.813 1.00 86.50 189 ASP A N 1
ATOM 1469 C CA . ASP A 1 189 ? -17.111 -6.019 -6.481 1.00 86.50 189 ASP A CA 1
ATOM 1470 C C . ASP A 1 189 ? -15.917 -6.427 -5.598 1.00 86.50 189 ASP A C 1
ATOM 1472 O O . ASP A 1 189 ? -16.082 -6.673 -4.401 1.00 86.50 189 ASP A O 1
ATOM 1476 N N . LYS A 1 190 ? -14.704 -6.462 -6.155 1.00 90.62 190 LYS A N 1
ATOM 1477 C CA . LYS A 1 190 ? -13.467 -6.744 -5.427 1.00 90.62 190 LYS A CA 1
ATOM 1478 C C . LYS A 1 190 ? -12.828 -5.456 -4.901 1.00 90.62 190 LYS A C 1
ATOM 1480 O O . LYS A 1 190 ? -13.062 -4.361 -5.411 1.00 90.62 190 LYS A O 1
ATOM 1485 N N . SER A 1 191 ? -12.007 -5.590 -3.862 1.00 92.56 191 SER A N 1
ATOM 1486 C CA . SER A 1 191 ? -11.185 -4.501 -3.324 1.00 92.56 191 SER A CA 1
ATOM 1487 C C . SER A 1 191 ? -10.286 -3.920 -4.420 1.00 92.56 191 SER A C 1
ATOM 1489 O O . SER A 1 191 ? -9.832 -4.662 -5.295 1.00 92.56 191 SER A O 1
ATOM 1491 N N . ASP A 1 192 ? -10.006 -2.615 -4.381 1.00 95.12 192 ASP A N 1
ATOM 1492 C CA . ASP A 1 192 ? -9.214 -1.936 -5.419 1.00 95.12 192 ASP A CA 1
ATOM 1493 C C . ASP A 1 192 ? -7.735 -2.391 -5.400 1.00 95.12 192 ASP A C 1
ATOM 1495 O O . ASP A 1 192 ? -7.022 -2.289 -6.402 1.00 95.12 192 ASP A O 1
ATOM 1499 N N . GLY A 1 193 ? -7.292 -2.975 -4.284 1.00 95.94 193 GLY A N 1
ATOM 1500 C CA . GLY A 1 193 ? -6.045 -3.725 -4.168 1.00 95.94 193 GLY A CA 1
ATOM 1501 C C . GLY A 1 193 ? -6.070 -4.725 -3.011 1.00 95.94 193 GLY A C 1
ATOM 1502 O O . GLY A 1 193 ? -7.031 -4.791 -2.243 1.00 95.94 193 GLY A O 1
ATOM 1503 N N . CYS A 1 194 ? -5.004 -5.505 -2.903 1.00 96.75 194 CYS A N 1
ATOM 1504 C CA . CYS A 1 194 ? -4.774 -6.480 -1.847 1.00 96.75 194 CYS A CA 1
ATOM 1505 C C . CYS A 1 194 ? -3.399 -6.200 -1.238 1.00 96.75 194 CYS A C 1
ATOM 1507 O O . CYS A 1 194 ? -2.407 -6.161 -1.967 1.00 96.75 194 CYS A O 1
ATOM 1509 N N . PHE A 1 195 ? -3.349 -5.983 0.074 1.00 98.00 195 PHE A N 1
ATOM 1510 C CA . PHE A 1 195 ? -2.106 -5.770 0.810 1.00 98.00 195 PHE A CA 1
ATOM 1511 C C . PHE A 1 195 ? -1.997 -6.796 1.929 1.00 98.00 195 PHE A C 1
ATOM 1513 O O . PHE A 1 195 ? -2.945 -6.950 2.691 1.00 98.00 195 PHE A O 1
ATOM 1520 N N . PHE A 1 196 ? -0.865 -7.479 2.030 1.00 97.38 196 PHE A N 1
ATOM 1521 C CA . PHE A 1 196 ? -0.588 -8.430 3.105 1.00 97.38 196 PHE A CA 1
ATOM 1522 C C . PHE A 1 196 ? 0.898 -8.425 3.447 1.00 97.38 196 PHE A C 1
ATOM 1524 O O . PHE A 1 196 ? 1.723 -7.980 2.648 1.00 97.38 196 PHE A O 1
ATOM 1531 N N . VAL A 1 197 ? 1.231 -8.932 4.626 1.00 96.75 197 VAL A N 1
ATOM 1532 C CA . VAL A 1 197 ? 2.584 -8.975 5.171 1.00 96.75 197 VAL A CA 1
ATOM 1533 C C . VAL A 1 197 ? 3.081 -10.410 5.258 1.00 96.75 197 VAL A C 1
ATOM 1535 O O . VAL A 1 197 ? 2.321 -11.343 5.519 1.00 96.75 197 VAL A O 1
ATOM 1538 N N . GLN A 1 198 ? 4.379 -10.566 5.029 1.00 93.12 198 GLN A N 1
ATOM 1539 C CA . GLN A 1 198 ? 5.140 -11.761 5.353 1.00 93.12 198 GLN A CA 1
ATOM 1540 C C . GLN A 1 198 ? 6.301 -11.347 6.246 1.00 93.12 198 GLN A C 1
ATOM 1542 O O . GLN A 1 198 ? 6.979 -10.350 5.992 1.00 93.12 198 GLN A O 1
ATOM 1547 N N . VAL A 1 199 ? 6.504 -12.124 7.297 1.00 83.75 199 VAL A N 1
ATOM 1548 C CA . VAL A 1 199 ? 7.666 -12.039 8.178 1.00 83.75 199 VAL A CA 1
ATOM 1549 C C . VAL A 1 199 ? 8.493 -13.303 7.962 1.00 83.75 199 VAL A C 1
ATOM 1551 O O . VAL A 1 199 ? 7.927 -14.363 7.678 1.00 83.75 199 VAL A O 1
ATOM 1554 N N . ALA A 1 200 ? 9.816 -13.160 8.001 1.00 63.59 200 ALA A N 1
ATOM 1555 C CA . ALA A 1 200 ? 10.759 -14.261 7.820 1.00 63.59 200 ALA A CA 1
ATOM 1556 C C . ALA A 1 200 ? 10.991 -15.039 9.123 1.00 63.59 200 ALA A C 1
ATOM 1558 O O . ALA A 1 200 ? 10.870 -14.434 10.211 1.00 63.59 200 ALA A O 1
#

Radius of gyration: 15.27 Å; chains: 1; bounding box: 37×35×40 Å

pLDDT: mean 94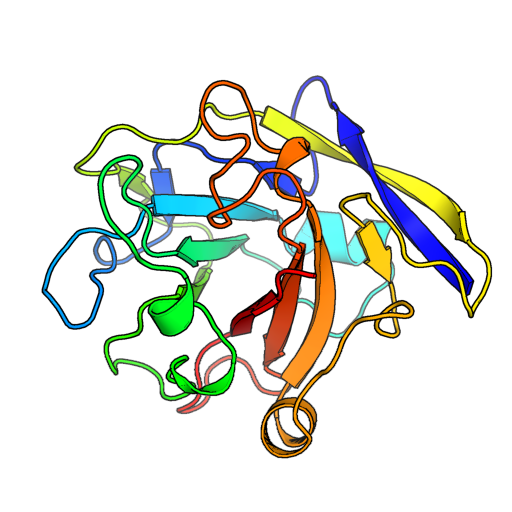.03, std 4.7, range [63.59, 98.69]

Organism: NCBI:txid2666183